Protein AF-0000000082211998 (afdb_homodimer)

Secondary structure (DSSP, 8-state):
--GGGTTHHHHHHHHHHHHHHSPEEEEE-TT-HHHHHHHHHHHHTT--EEEEE--TTTTGGGSHHHHHH-TT--S-EEEETTEEEESHHHHHHHHHHHS-GGGGHHHHHHT-/-TTTTTTHHHHHHHHHHHHHHSPEEEEE-TT-HHHHHHHHHHHHTT--EEEEE--TTTTGGGSHHHHHH-TT--S-EEEETTEEEESHHHHHHHHHHHS-GGGHHHHHHHT-

pLDDT: mean 81.64, std 22.43, range [31.36, 98.81]

InterPro domains:
  IPR004045 Glutathione S-transferase, N-terminal [PF13417] (26-99)
  IPR004045 Glutathione S-transferase, N-terminal [PS50404] (22-103)
  IPR036249 Thioredoxin-like superfamily [SSF52833] (22-101)

Structure (mmCIF, N/CA/C/O backbone):
data_AF-0000000082211998-model_v1
#
loop_
_entity.id
_entity.type
_entity.pdbx_description
1 polymer 'GST N-terminal domain-containing protein'
#
loop_
_atom_site.group_PDB
_atom_site.id
_atom_site.type_symbol
_atom_site.label_atom_id
_atom_site.label_alt_id
_atom_site.label_comp_id
_atom_site.label_asym_id
_atom_site.label_entity_id
_atom_site.label_seq_id
_atom_site.pdbx_PDB_ins_code
_atom_site.Cartn_x
_atom_site.Cartn_y
_atom_site.Cartn_z
_atom_site.occupancy
_atom_site.B_iso_or_equiv
_atom_site.auth_seq_id
_atom_site.auth_comp_id
_atom_site.auth_asym_id
_atom_site.auth_atom_id
_atom_site.pdbx_PDB_model_num
ATOM 1 N N . ARG A 1 1 ? -32.844 -39.156 -7.957 1 33.31 1 ARG A N 1
ATOM 2 C CA . ARG A 1 1 ? -32.719 -37.969 -8.797 1 33.31 1 ARG A CA 1
ATOM 3 C C . ARG A 1 1 ? -31.906 -36.875 -8.109 1 33.31 1 ARG A C 1
ATOM 5 O O . ARG A 1 1 ? -31.906 -35.719 -8.539 1 33.31 1 ARG A O 1
ATOM 12 N N . VAL A 1 2 ? -31.469 -37.031 -6.836 1 40.62 2 VAL A N 1
ATOM 13 C CA . VAL A 1 2 ? -30.656 -36.375 -5.82 1 40.62 2 VAL A CA 1
ATOM 14 C C . VAL A 1 2 ? -29.25 -36.125 -6.355 1 40.62 2 VAL A C 1
ATOM 16 O O . VAL A 1 2 ? -28.391 -35.594 -5.652 1 40.62 2 VAL A O 1
ATOM 19 N N . LEU A 1 3 ? -28.781 -36.906 -7.449 1 39.31 3 LEU A N 1
ATOM 20 C CA . LEU A 1 3 ? -27.375 -36.938 -7.789 1 39.31 3 LEU A CA 1
ATOM 21 C C . LEU A 1 3 ? -26.891 -35.594 -8.281 1 39.31 3 LEU A C 1
ATOM 23 O O . LEU A 1 3 ? -25.719 -35.438 -8.625 1 39.31 3 LEU A O 1
ATOM 27 N N . TYR A 1 4 ? -27.797 -34.875 -8.984 1 42.38 4 TYR A N 1
ATOM 28 C CA . TYR A 1 4 ? -27.297 -33.781 -9.836 1 42.38 4 TYR A CA 1
ATOM 29 C C . TYR A 1 4 ? -26.625 -32.688 -9 1 42.38 4 TYR A C 1
ATOM 31 O O . TYR A 1 4 ? -26.141 -31.703 -9.539 1 42.38 4 TYR A O 1
ATOM 39 N N . ARG A 1 5 ? -27.078 -32.5 -7.832 1 44.12 5 ARG A N 1
ATOM 40 C CA . ARG A 1 5 ? -26.594 -31.312 -7.117 1 44.12 5 ARG A CA 1
ATOM 41 C C . ARG A 1 5 ? -25.109 -31.469 -6.781 1 44.12 5 ARG A C 1
ATOM 43 O O . ARG A 1 5 ? -24.5 -30.562 -6.223 1 44.12 5 ARG A O 1
ATOM 50 N N . GLY A 1 6 ? -24.578 -32.594 -6.652 1 39.91 6 GLY A N 1
ATOM 51 C CA . GLY A 1 6 ? -23.188 -32.812 -6.297 1 39.91 6 GLY A CA 1
ATOM 52 C C . GLY A 1 6 ? -22.219 -32.219 -7.316 1 39.91 6 GLY A C 1
ATOM 53 O O . GLY A 1 6 ? -21.031 -32.031 -7.023 1 39.91 6 GLY A O 1
ATOM 54 N N . TRP A 1 7 ? -22.359 -32.344 -8.641 1 41.94 7 TRP A N 1
ATOM 55 C CA . TRP A 1 7 ? -21.391 -32.094 -9.703 1 41.94 7 TRP A CA 1
ATOM 56 C C . TRP A 1 7 ? -21.109 -30.594 -9.844 1 41.94 7 TRP A C 1
ATOM 58 O O . TRP A 1 7 ? -20.047 -30.203 -10.32 1 41.94 7 TRP A O 1
ATOM 68 N N . GLN A 1 8 ? -22.094 -29.75 -9.75 1 45.44 8 GLN A N 1
ATOM 69 C CA . GLN A 1 8 ? -21.891 -28.344 -10.055 1 45.44 8 GLN A CA 1
ATOM 70 C C . GLN A 1 8 ? -20.812 -27.734 -9.172 1 45.44 8 GLN A C 1
ATOM 72 O O . GLN A 1 8 ? -20.141 -26.781 -9.578 1 45.44 8 GLN A O 1
ATOM 77 N N . ARG A 1 9 ? -20.859 -27.953 -7.93 1 48.91 9 ARG A N 1
ATOM 78 C CA . ARG A 1 9 ? -19.797 -27.484 -7.047 1 48.91 9 ARG A CA 1
ATOM 79 C C . ARG A 1 9 ? -18.453 -28.094 -7.445 1 48.91 9 ARG A C 1
ATOM 81 O O . ARG A 1 9 ? -17.406 -27.625 -7.016 1 48.91 9 ARG A O 1
ATOM 88 N N . SER A 1 10 ? -18.391 -29.203 -8.211 1 51.78 10 SER A N 1
ATOM 89 C CA . SER A 1 10 ? -17.203 -29.938 -8.617 1 51.78 10 SER A CA 1
ATOM 90 C C . SER A 1 10 ? -16.344 -29.125 -9.578 1 51.78 10 SER A C 1
ATOM 92 O O . SER A 1 10 ? -15.117 -29.125 -9.469 1 51.78 10 SER A O 1
ATOM 94 N N . GLY A 1 11 ? -17.016 -28.625 -10.609 1 50.66 11 GLY A N 1
ATOM 95 C CA . GLY A 1 11 ? -16.234 -27.922 -11.617 1 50.66 11 GLY A CA 1
ATOM 96 C C . GLY A 1 11 ? -15.492 -26.719 -11.062 1 50.66 11 GLY A C 1
ATOM 97 O O . GLY A 1 11 ? -14.352 -26.453 -11.445 1 50.66 11 GLY A O 1
ATOM 98 N N . ALA A 1 12 ? -16.266 -25.844 -10.383 1 54.78 12 ALA A N 1
ATOM 99 C CA . ALA A 1 12 ? -15.625 -24.672 -9.797 1 54.78 12 ALA A CA 1
ATOM 100 C C . ALA A 1 12 ? -14.523 -25.078 -8.82 1 54.78 12 ALA A C 1
ATOM 102 O O . ALA A 1 12 ? -13.461 -24.453 -8.773 1 54.78 12 ALA A O 1
ATOM 103 N N . VAL A 1 13 ? -14.781 -26.109 -7.98 1 54.56 13 VAL A N 1
ATOM 104 C CA . VAL A 1 13 ? -13.781 -26.594 -7.035 1 54.56 13 VAL A CA 1
ATOM 105 C C . VAL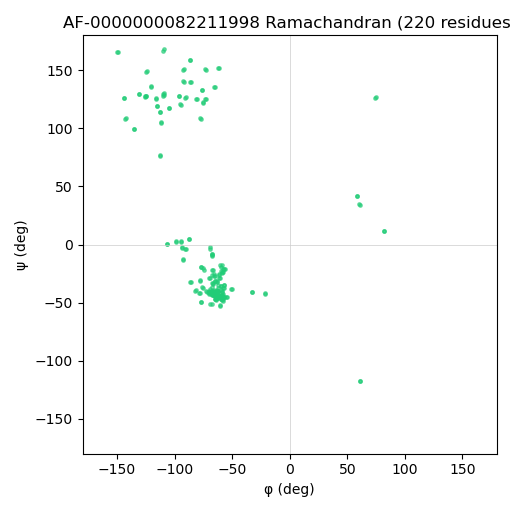 A 1 13 ? -12.602 -27.203 -7.797 1 54.56 13 VAL A C 1
ATOM 107 O O . VAL A 1 13 ? -11.445 -27 -7.418 1 54.56 13 VAL A O 1
ATOM 110 N N . LEU A 1 14 ? -12.93 -27.969 -8.883 1 55.03 14 LEU A N 1
ATOM 111 C CA . LEU A 1 14 ? -11.859 -28.562 -9.68 1 55.03 14 LEU A CA 1
ATOM 112 C C . LEU A 1 14 ? -11 -27.469 -10.32 1 55.03 14 LEU A C 1
ATOM 1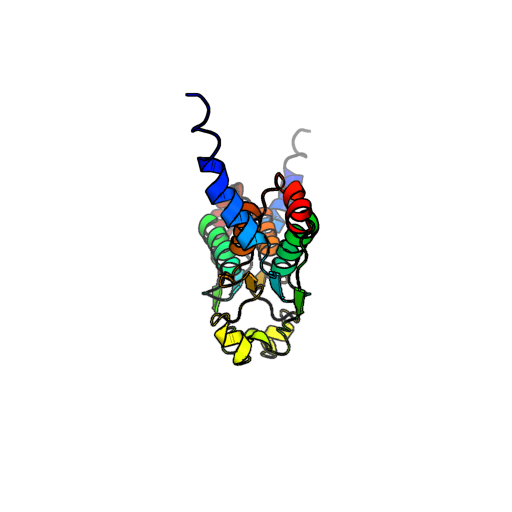14 O O . LEU A 1 14 ? -9.773 -27.609 -10.391 1 55.03 14 LEU A O 1
ATOM 118 N N . LEU A 1 15 ? -11.664 -26.484 -10.891 1 54.91 15 LEU A N 1
ATOM 119 C CA . LEU A 1 15 ? -10.891 -25.391 -11.477 1 54.91 15 LEU A CA 1
ATOM 120 C C . LEU A 1 15 ? -10.086 -24.656 -10.414 1 54.91 15 LEU A C 1
ATOM 122 O O . LEU A 1 15 ? -8.93 -24.297 -10.641 1 54.91 15 LEU A O 1
ATOM 126 N N . ALA A 1 16 ? -10.828 -24.391 -9.273 1 57.69 16 ALA A N 1
ATOM 127 C CA . ALA A 1 16 ? -10.086 -23.781 -8.172 1 57.69 16 ALA A CA 1
ATOM 128 C C . ALA A 1 16 ? -8.906 -24.656 -7.762 1 57.69 16 ALA A C 1
ATOM 130 O O . ALA A 1 16 ? -7.832 -24.141 -7.441 1 57.69 16 ALA A O 1
ATOM 131 N N . GLU A 1 17 ? -9.094 -25.984 -7.852 1 57.78 17 GLU A N 1
ATOM 132 C CA . GLU A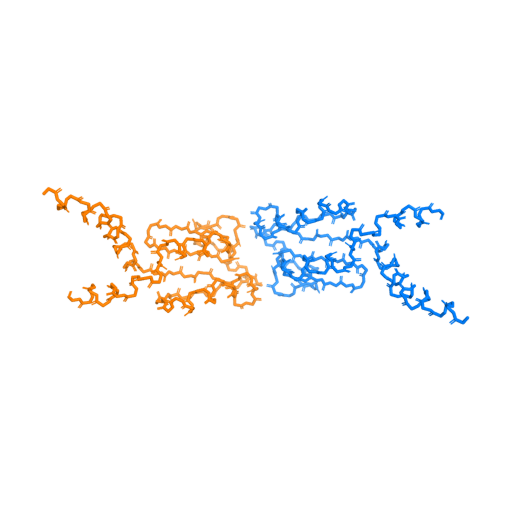 1 17 ? -8.023 -26.906 -7.504 1 57.78 17 GLU A CA 1
ATOM 133 C C . GLU A 1 17 ? -6.879 -26.828 -8.508 1 57.78 17 GLU A C 1
ATOM 135 O O . GLU A 1 17 ? -5.707 -26.906 -8.133 1 57.78 17 GLU A O 1
ATOM 140 N N . CYS A 1 18 ? -7.305 -26.766 -9.641 1 58.75 18 CYS A N 1
ATOM 141 C CA . CYS A 1 18 ? -6.281 -26.656 -10.672 1 58.75 18 CYS A CA 1
ATOM 142 C C . CYS A 1 18 ? -5.523 -25.328 -10.539 1 58.75 18 CYS A C 1
ATOM 144 O O . CYS A 1 18 ? -4.301 -25.297 -10.688 1 58.75 18 CYS A O 1
ATOM 146 N N . LYS A 1 19 ? -6.215 -24.297 -10.336 1 57.53 19 LYS A N 1
ATOM 147 C CA . LYS A 1 19 ? -5.551 -23 -10.203 1 57.53 19 LYS A CA 1
ATOM 148 C C . LYS A 1 19 ? -4.707 -22.938 -8.938 1 57.53 19 LYS A C 1
ATOM 150 O O . LYS A 1 19 ? -3.643 -22.312 -8.922 1 57.53 19 LYS A O 1
ATOM 155 N N . ALA A 1 20 ? -5.25 -23.672 -7.914 1 61.06 20 ALA A N 1
ATOM 156 C CA . ALA A 1 20 ? -4.52 -23.656 -6.648 1 61.06 20 ALA A CA 1
ATOM 157 C C . ALA A 1 20 ? -3.182 -24.375 -6.785 1 61.06 20 ALA A C 1
ATOM 159 O O . ALA A 1 20 ? -2.277 -24.188 -5.969 1 61.06 20 ALA A O 1
ATOM 160 N N . GLN A 1 21 ? -3.051 -25.062 -7.973 1 72.88 21 GLN A N 1
ATOM 161 C CA . GLN A 1 21 ? -1.829 -25.844 -8.102 1 72.88 21 GLN A CA 1
ATOM 162 C C . GLN A 1 21 ? -0.726 -25.047 -8.781 1 72.88 21 GLN A C 1
ATOM 164 O O . GLN A 1 21 ? 0.454 -25.391 -8.68 1 72.88 21 GLN A O 1
ATOM 169 N N . ALA A 1 22 ? -1.23 -24 -9.297 1 84.31 22 ALA A N 1
ATOM 170 C CA . ALA A 1 22 ? -0.202 -23.203 -9.953 1 84.31 22 ALA A CA 1
ATOM 171 C C . ALA A 1 22 ? 0.689 -22.5 -8.93 1 84.31 22 ALA A C 1
ATOM 173 O O . ALA A 1 22 ? 0.265 -22.234 -7.805 1 84.31 22 ALA A O 1
ATOM 174 N N . LYS A 1 23 ? 1.849 -22.312 -9.375 1 92.81 23 LYS A N 1
ATOM 175 C CA . LYS A 1 23 ? 2.854 -21.703 -8.508 1 92.81 23 LYS A CA 1
ATOM 176 C C . LYS A 1 23 ? 2.484 -20.266 -8.172 1 92.81 23 LYS A C 1
ATOM 178 O O . LYS A 1 23 ? 2.018 -19.516 -9.031 1 92.81 23 LYS A O 1
ATOM 183 N N . LEU A 1 24 ? 2.635 -19.938 -6.895 1 97.06 24 LEU A N 1
ATOM 184 C CA . LEU A 1 24 ? 2.473 -18.562 -6.43 1 97.06 24 LEU A CA 1
ATOM 185 C C . LEU A 1 24 ? 3.822 -17.859 -6.332 1 97.06 24 LEU A C 1
ATOM 187 O O . LEU A 1 24 ? 4.762 -18.391 -5.742 1 97.06 24 LEU A O 1
ATOM 191 N N . ILE A 1 25 ? 3.9 -16.656 -6.977 1 98.5 25 ILE A N 1
ATOM 192 C CA . ILE A 1 25 ? 5.09 -15.828 -6.867 1 98.5 25 ILE A CA 1
ATOM 193 C C . ILE A 1 25 ? 4.695 -14.43 -6.395 1 98.5 25 ILE A C 1
ATOM 195 O O . ILE A 1 25 ? 3.791 -13.805 -6.961 1 98.5 25 ILE A O 1
ATOM 199 N N . LEU A 1 26 ? 5.344 -14.008 -5.359 1 98.75 26 LEU A N 1
ATOM 200 C CA . LEU A 1 26 ? 5.07 -12.68 -4.824 1 98.75 26 LEU A CA 1
ATOM 201 C C . LEU A 1 26 ? 6.289 -11.773 -4.961 1 98.75 26 LEU A C 1
ATOM 203 O O . LEU A 1 26 ? 7.367 -12.094 -4.453 1 98.75 26 LEU A O 1
ATOM 207 N N . TYR A 1 27 ? 6.16 -10.68 -5.695 1 98.81 27 TYR A N 1
ATOM 208 C CA . TYR A 1 27 ? 7.113 -9.57 -5.695 1 98.81 27 TYR A CA 1
ATOM 209 C C . TYR A 1 27 ? 6.68 -8.477 -4.727 1 98.81 27 TYR A C 1
ATOM 211 O O . TYR A 1 27 ? 5.57 -7.949 -4.832 1 98.81 27 TYR A O 1
ATOM 219 N N . HIS A 1 28 ? 7.477 -8.188 -3.781 1 98.38 28 HIS A N 1
ATOM 220 C CA . HIS A 1 28 ? 7.098 -7.262 -2.721 1 98.38 28 HIS A CA 1
ATOM 221 C C . HIS A 1 28 ? 8.305 -6.5 -2.191 1 98.38 28 HIS A C 1
ATOM 223 O O . HIS A 1 28 ? 9.445 -6.789 -2.574 1 98.38 28 HIS A O 1
ATOM 229 N N . TRP A 1 29 ? 7.98 -5.461 -1.454 1 97.88 29 TRP A N 1
ATOM 230 C CA . TRP A 1 29 ? 9.016 -4.734 -0.729 1 97.88 29 TRP A CA 1
ATOM 231 C C . TRP A 1 29 ? 8.969 -5.059 0.76 1 97.88 29 TRP A C 1
ATOM 233 O O . TRP A 1 29 ? 7.969 -4.781 1.43 1 97.88 29 TRP A O 1
ATOM 243 N N . THR A 1 30 ? 10.055 -5.66 1.3 1 95.62 30 THR A N 1
ATOM 244 C CA . THR A 1 30 ? 10.094 -6.258 2.631 1 95.62 30 THR A CA 1
ATOM 245 C C . THR A 1 30 ? 9.773 -5.215 3.699 1 95.62 30 THR A C 1
ATOM 247 O O . THR A 1 30 ? 9.211 -5.543 4.746 1 95.62 30 THR A O 1
ATOM 250 N N . HIS A 1 31 ? 9.992 -3.939 3.344 1 92.94 31 HIS A N 1
ATOM 251 C CA . HIS A 1 31 ? 9.836 -2.9 4.355 1 92.94 31 HIS A CA 1
ATOM 252 C C . HIS A 1 31 ? 8.477 -2.219 4.242 1 92.94 31 HIS A C 1
ATOM 254 O O . HIS A 1 31 ? 8.164 -1.311 5.02 1 92.94 31 HIS A O 1
ATOM 260 N N . SER A 1 32 ? 7.656 -2.615 3.393 1 92.56 32 SER A N 1
ATOM 261 C CA . SER A 1 32 ? 6.348 -2 3.188 1 92.56 32 SER A CA 1
ATOM 262 C C . SER A 1 32 ? 5.277 -2.691 4.02 1 92.56 32 SER A C 1
ATOM 264 O O . SER A 1 32 ? 5.191 -3.922 4.039 1 92.56 32 SER A O 1
ATOM 266 N N . PHE A 1 33 ? 4.348 -1.983 4.605 1 89.12 33 PHE A N 1
ATOM 267 C CA . PHE A 1 33 ? 3.24 -2.541 5.371 1 89.12 33 PHE A CA 1
ATOM 268 C C . PHE A 1 33 ? 2.248 -3.246 4.453 1 89.12 33 PHE A C 1
ATOM 270 O O . PHE A 1 33 ? 1.714 -4.301 4.801 1 89.12 33 PHE A O 1
ATOM 277 N N . CYS A 1 34 ? 2.006 -2.545 3.281 1 92.62 34 CYS A N 1
ATOM 278 C CA . CYS A 1 34 ? 1.106 -3.172 2.32 1 92.62 34 CYS A CA 1
ATOM 279 C C . CYS A 1 34 ? 1.621 -4.547 1.905 1 92.62 34 CYS A C 1
ATOM 281 O O . CYS A 1 34 ? 0.839 -5.484 1.747 1 92.62 34 CYS A O 1
ATOM 283 N N . SER A 1 35 ? 2.896 -4.695 1.767 1 96.69 35 SER A N 1
ATOM 284 C CA . SER A 1 35 ? 3.516 -5.984 1.47 1 96.69 35 SER A CA 1
ATOM 285 C C . SER A 1 35 ? 3.381 -6.945 2.645 1 96.69 35 SER A C 1
ATOM 287 O O . SER A 1 35 ? 3.082 -8.125 2.457 1 96.69 35 SER A O 1
ATOM 289 N N . GLN A 1 36 ? 3.537 -6.48 3.816 1 95.94 36 GLN A N 1
ATOM 290 C CA . GLN A 1 36 ? 3.43 -7.309 5.012 1 95.94 36 GLN A CA 1
ATOM 291 C C . GLN A 1 36 ? 2.023 -7.887 5.156 1 95.94 36 GLN A C 1
ATOM 293 O O . GLN A 1 36 ? 1.86 -9.047 5.531 1 95.94 36 GLN A O 1
ATOM 298 N N . LYS A 1 37 ? 1.032 -7.098 4.863 1 95.12 37 LYS A N 1
ATOM 299 C CA . LYS A 1 37 ? -0.351 -7.559 4.941 1 95.12 37 LYS A CA 1
ATOM 300 C C . LYS A 1 37 ? -0.583 -8.758 4.023 1 95.12 37 LYS A C 1
ATOM 302 O O . LYS A 1 37 ? -1.216 -9.734 4.422 1 95.12 37 LYS A O 1
ATOM 307 N N . VAL A 1 38 ? -0.079 -8.688 2.865 1 97.81 38 VAL A N 1
ATOM 308 C CA . VAL A 1 38 ? -0.223 -9.766 1.896 1 97.81 38 VAL A CA 1
ATOM 309 C C . VAL A 1 38 ? 0.508 -11.008 2.398 1 97.81 38 VAL A C 1
ATOM 311 O O . VAL A 1 38 ? -0.033 -12.117 2.35 1 97.81 38 VAL A O 1
ATOM 314 N N . ARG A 1 39 ? 1.713 -10.781 2.918 1 98.31 39 ARG A N 1
ATOM 315 C CA . ARG A 1 39 ? 2.506 -11.898 3.408 1 98.31 39 ARG A CA 1
ATOM 316 C C . ARG A 1 39 ? 1.838 -12.562 4.609 1 98.31 39 ARG A C 1
ATOM 318 O O . ARG A 1 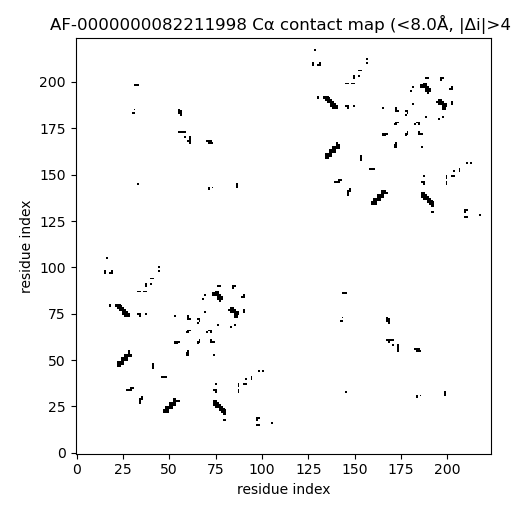39 ? 1.927 -13.781 4.785 1 98.31 39 ARG A O 1
ATOM 325 N N . LEU A 1 40 ? 1.168 -11.867 5.363 1 97.88 40 LEU A N 1
ATOM 326 C CA . LEU A 1 40 ? 0.428 -12.414 6.496 1 97.88 40 LEU A CA 1
ATOM 327 C C . LEU A 1 40 ? -0.672 -13.359 6.023 1 97.88 40 LEU A C 1
ATOM 329 O O . LEU A 1 40 ? -0.848 -14.445 6.582 1 97.88 40 LEU A O 1
ATOM 333 N N . VAL A 1 41 ? -1.446 -12.93 5.035 1 97.44 41 VAL A N 1
ATOM 334 C CA . VAL A 1 41 ? -2.531 -13.742 4.5 1 97.44 41 VAL A CA 1
ATOM 335 C C . VAL A 1 41 ? -1.963 -15.031 3.902 1 97.44 41 VAL A C 1
ATOM 337 O O . VAL A 1 41 ? -2.525 -16.109 4.094 1 97.44 41 VAL A O 1
ATOM 340 N N . ILE A 1 42 ? -0.835 -14.914 3.197 1 97 42 ILE A N 1
ATOM 341 C CA . ILE A 1 42 ? -0.183 -16.078 2.617 1 97 42 ILE A CA 1
ATOM 342 C C . ILE A 1 42 ? 0.211 -17.062 3.725 1 97 42 ILE A C 1
ATOM 344 O O . ILE A 1 42 ? -0.01 -18.266 3.607 1 97 42 ILE A O 1
ATOM 348 N N . ALA A 1 43 ? 0.761 -16.578 4.773 1 97 43 ALA A N 1
ATOM 349 C CA . ALA A 1 43 ? 1.171 -17.391 5.914 1 97 43 ALA A CA 1
ATOM 350 C C . ALA A 1 43 ? -0.039 -18 6.621 1 97 43 ALA A C 1
ATOM 352 O O . ALA A 1 43 ? -0.035 -19.172 6.973 1 97 43 ALA A O 1
ATOM 353 N N . GLU A 1 44 ? -1.06 -17.234 6.809 1 96.38 44 GLU A N 1
ATOM 354 C CA . GLU A 1 44 ? -2.273 -17.688 7.477 1 96.38 44 GLU A CA 1
ATOM 355 C C . GLU A 1 44 ? -2.904 -18.859 6.73 1 96.38 44 GLU A C 1
ATOM 357 O O . GLU A 1 44 ? -3.451 -19.781 7.348 1 96.38 44 GLU A O 1
ATOM 362 N N . LYS A 1 45 ? -2.822 -18.828 5.473 1 93.75 45 LYS A N 1
ATOM 363 C CA . LYS A 1 45 ? -3.42 -19.859 4.633 1 93.75 45 LYS A CA 1
ATOM 364 C C . LYS A 1 45 ? -2.432 -21 4.363 1 93.75 45 LYS A C 1
ATOM 366 O O . LYS A 1 45 ? -2.75 -21.953 3.652 1 93.75 45 LYS A O 1
ATOM 371 N N . ALA A 1 46 ? -1.228 -20.812 4.852 1 94.94 46 ALA A N 1
ATOM 372 C CA . ALA A 1 46 ? -0.167 -21.812 4.738 1 94.94 46 ALA A CA 1
ATOM 373 C C . ALA A 1 46 ? 0.108 -22.156 3.275 1 94.94 46 ALA A C 1
ATOM 375 O O . ALA A 1 46 ? 0.245 -23.328 2.92 1 94.94 46 ALA A O 1
ATOM 376 N N . LEU A 1 47 ? 0.13 -21.188 2.473 1 93.38 47 LEU A N 1
ATOM 377 C CA . LEU A 1 47 ? 0.377 -21.391 1.049 1 93.38 47 LEU A CA 1
ATOM 378 C C . LEU A 1 47 ? 1.873 -21.406 0.753 1 93.38 47 LEU A C 1
ATOM 380 O O . LEU A 1 47 ? 2.633 -20.625 1.337 1 93.38 47 LEU A O 1
ATOM 384 N N . LYS A 1 48 ? 2.229 -22.281 -0.107 1 94.38 48 LYS A N 1
ATOM 385 C CA . LYS A 1 48 ? 3.578 -22.203 -0.658 1 94.38 48 LYS A CA 1
ATOM 386 C C . LYS A 1 48 ? 3.689 -21.078 -1.683 1 94.38 48 LYS A C 1
ATOM 388 O O . LYS A 1 48 ? 2.971 -21.078 -2.684 1 94.38 48 LYS A O 1
ATOM 393 N N . CYS A 1 49 ? 4.59 -20.203 -1.397 1 97.12 49 CYS A N 1
ATOM 394 C CA . CYS A 1 49 ? 4.734 -19.031 -2.25 1 97.12 49 CYS A CA 1
ATOM 395 C C . CYS A 1 49 ? 6.195 -18.625 -2.385 1 97.12 49 CYS A C 1
ATOM 397 O O . CYS A 1 49 ? 6.898 -18.469 -1.382 1 97.12 49 CYS A O 1
ATOM 399 N N . GLU A 1 50 ? 6.629 -18.516 -3.613 1 98.06 50 GLU A N 1
ATOM 400 C CA . GLU A 1 50 ? 7.949 -17.938 -3.852 1 98.06 50 GLU A CA 1
ATOM 401 C C . GLU A 1 50 ? 7.934 -16.422 -3.701 1 98.06 50 GLU A C 1
ATOM 403 O O . GLU A 1 50 ? 7.059 -15.75 -4.254 1 98.06 50 GLU A O 1
ATOM 408 N N . GLU A 1 51 ? 8.906 -15.914 -2.979 1 98.19 51 GLU A N 1
ATOM 409 C CA . GLU A 1 51 ? 8.906 -14.477 -2.717 1 98.19 51 GLU A CA 1
ATOM 410 C C . GLU A 1 51 ? 10.172 -13.82 -3.258 1 98.19 51 GLU A C 1
ATOM 412 O O . GLU A 1 51 ? 11.266 -14.375 -3.143 1 98.19 51 GLU A O 1
ATOM 417 N N . HIS A 1 52 ? 9.977 -12.68 -3.893 1 98.62 52 HIS A N 1
ATOM 418 C CA . HIS A 1 52 ? 11.078 -11.867 -4.395 1 98.62 52 HIS A CA 1
ATOM 419 C C . HIS A 1 52 ? 11 -10.445 -3.863 1 98.62 52 HIS A C 1
ATOM 421 O O . HIS A 1 52 ? 9.977 -9.773 -4.012 1 98.62 52 HIS A O 1
ATOM 427 N N . ASP A 1 53 ? 12.109 -10.047 -3.301 1 98.31 53 ASP A N 1
ATOM 428 C CA . ASP A 1 53 ? 12.211 -8.688 -2.789 1 98.31 53 ASP A CA 1
ATOM 429 C C . ASP A 1 53 ? 12.516 -7.699 -3.914 1 98.31 53 ASP A C 1
ATOM 431 O O . ASP A 1 53 ? 13.477 -7.883 -4.664 1 98.31 53 ASP A O 1
ATOM 435 N N . ILE A 1 54 ? 11.695 -6.699 -4.027 1 98.25 54 ILE A N 1
ATOM 436 C CA . ILE A 1 54 ? 11.898 -5.609 -4.977 1 98.25 54 ILE A CA 1
ATOM 437 C C . ILE A 1 54 ? 12.203 -4.32 -4.219 1 98.25 54 ILE A C 1
ATOM 439 O O . ILE A 1 54 ? 11.297 -3.676 -3.686 1 98.25 54 ILE A O 1
ATOM 443 N N . SER A 1 55 ? 13.461 -3.947 -4.258 1 97.5 55 SER A N 1
ATOM 444 C CA . SER A 1 55 ? 13.891 -2.775 -3.502 1 97.5 55 SER A CA 1
ATOM 445 C C . SER A 1 55 ? 13.406 -1.487 -4.152 1 97.5 55 SER A C 1
ATOM 447 O O . SER A 1 55 ? 13.758 -1.191 -5.297 1 97.5 55 SER A O 1
ATOM 449 N N . LEU A 1 56 ? 12.727 -0.688 -3.4 1 97.31 56 LEU A N 1
ATOM 450 C CA . LEU A 1 56 ? 12.305 0.62 -3.891 1 97.31 56 LEU A CA 1
ATOM 451 C C . LEU A 1 56 ? 13.461 1.611 -3.854 1 97.31 56 LEU A C 1
ATOM 453 O O . LEU A 1 56 ? 13.703 2.328 -4.828 1 97.31 56 LEU A O 1
ATOM 457 N N . PRO A 1 57 ? 14.227 1.609 -2.842 1 96.06 57 PRO A N 1
ATOM 458 C CA . PRO A 1 57 ? 15.367 2.531 -2.816 1 96.06 57 PRO A CA 1
ATOM 459 C C . PRO A 1 57 ? 16.344 2.289 -3.957 1 96.06 57 PRO A C 1
ATOM 461 O O . PRO A 1 57 ? 16.984 3.229 -4.438 1 96.06 57 PRO A O 1
ATOM 464 N N . LEU A 1 58 ? 16.406 1.093 -4.383 1 96.31 58 LEU A N 1
ATOM 465 C CA . LEU A 1 58 ? 17.312 0.77 -5.484 1 96.31 58 LEU A CA 1
ATOM 466 C C . LEU A 1 58 ? 16.594 0.821 -6.82 1 96.31 58 LEU A C 1
ATOM 468 O O . LEU A 1 58 ? 17.172 0.498 -7.863 1 96.31 58 LEU A O 1
ATOM 472 N N . SER A 1 59 ? 15.352 1.173 -6.812 1 97.44 59 SER A N 1
ATOM 473 C CA . SER A 1 59 ? 14.492 1.358 -7.977 1 97.44 59 SER A CA 1
ATOM 474 C C . SER A 1 59 ? 14.367 0.069 -8.781 1 97.44 59 SER A C 1
ATOM 476 O O . SER A 1 59 ? 14.266 0.105 -10.008 1 97.44 59 SER A O 1
ATOM 478 N N . GLU A 1 60 ? 14.359 -1.039 -8.117 1 97.94 60 GLU A N 1
ATOM 479 C CA . GLU A 1 60 ? 14.219 -2.314 -8.812 1 97.94 60 GLU A CA 1
ATOM 480 C C . GLU A 1 60 ? 12.852 -2.434 -9.477 1 97.94 60 GLU A C 1
ATOM 482 O O . GLU A 1 60 ? 12.695 -3.137 -10.477 1 97.94 60 GLU A O 1
ATOM 487 N N . HIS A 1 61 ? 11.875 -1.779 -8.953 1 97.69 61 HIS A N 1
ATOM 488 C CA . HIS A 1 61 ? 10.516 -1.784 -9.484 1 97.69 61 HIS A CA 1
ATOM 489 C C . HIS A 1 61 ? 10.445 -1.08 -10.836 1 97.69 61 HIS A C 1
ATOM 491 O O . HIS A 1 61 ? 9.43 -1.151 -11.523 1 97.69 61 HIS A O 1
ATOM 497 N N . ASN A 1 62 ? 11.562 -0.407 -11.297 1 97.56 62 ASN A N 1
ATOM 498 C CA . ASN A 1 62 ? 11.586 0.308 -12.562 1 97.56 62 ASN A CA 1
ATOM 499 C C . ASN A 1 62 ? 12.406 -0.441 -13.609 1 97.56 62 ASN A C 1
ATOM 501 O O . ASN A 1 62 ? 12.609 0.054 -14.719 1 97.56 62 ASN A O 1
ATOM 505 N N . GLU A 1 63 ? 12.922 -1.549 -13.219 1 97.56 63 GLU A N 1
ATOM 506 C CA . GLU A 1 63 ? 13.586 -2.385 -14.211 1 97.56 63 GLU A CA 1
ATOM 507 C C . GLU A 1 63 ? 12.617 -2.838 -15.297 1 97.56 63 GLU A C 1
ATOM 509 O O . GLU A 1 63 ? 11.438 -3.066 -15.023 1 97.56 63 GLU A O 1
ATOM 514 N N . PRO A 1 64 ? 13.18 -3.064 -16.484 1 97.62 64 PRO A N 1
ATOM 515 C CA . PRO A 1 64 ? 12.289 -3.395 -17.594 1 97.62 64 PRO A CA 1
ATOM 516 C C . PRO A 1 64 ? 11.461 -4.648 -17.344 1 97.62 64 PRO A C 1
ATOM 518 O O . PRO A 1 64 ? 10.273 -4.688 -17.688 1 97.62 64 PRO A O 1
ATOM 521 N N . TRP A 1 65 ? 12.055 -5.668 -16.734 1 97.31 65 TRP A N 1
ATOM 522 C CA . TRP A 1 65 ? 11.32 -6.91 -16.516 1 97.31 65 TRP A CA 1
ATOM 523 C C . TRP A 1 65 ? 10.172 -6.699 -15.539 1 97.31 65 TRP A C 1
ATOM 525 O O . TRP A 1 65 ? 9.086 -7.262 -15.719 1 97.31 65 TRP A O 1
ATOM 535 N N . PHE A 1 66 ? 10.383 -5.938 -14.555 1 98.25 66 PHE A N 1
ATOM 536 C CA . PHE A 1 66 ? 9.32 -5.699 -13.578 1 98.25 66 PHE A CA 1
ATOM 537 C C . PHE A 1 66 ? 8.242 -4.793 -14.164 1 98.25 66 PHE A C 1
ATOM 539 O O . PHE A 1 66 ? 7.055 -5 -13.922 1 98.25 66 PHE A O 1
ATOM 546 N N . MET A 1 67 ? 8.703 -3.754 -14.93 1 97.12 67 MET A N 1
ATOM 547 C CA . MET A 1 67 ? 7.75 -2.824 -15.531 1 97.12 67 MET A CA 1
ATOM 548 C C . MET A 1 67 ? 6.828 -3.547 -16.5 1 97.12 67 MET A C 1
ATOM 550 O O . MET A 1 67 ? 5.699 -3.107 -16.75 1 97.12 67 MET A O 1
ATOM 554 N N . ARG A 1 68 ? 7.285 -4.66 -17.078 1 95.88 68 ARG A N 1
ATOM 555 C CA . ARG A 1 68 ? 6.434 -5.488 -17.922 1 95.88 68 ARG A CA 1
ATOM 556 C C . ARG A 1 68 ? 5.363 -6.199 -17.109 1 95.88 68 ARG A C 1
ATOM 558 O O . ARG A 1 68 ? 4.277 -6.488 -17.609 1 95.88 68 ARG A O 1
ATOM 565 N N . LEU A 1 69 ? 5.695 -6.461 -15.867 1 95.81 69 LEU A N 1
ATOM 566 C CA . LEU A 1 69 ? 4.742 -7.094 -14.961 1 95.81 69 LEU A CA 1
ATOM 567 C C . LEU A 1 69 ? 3.707 -6.09 -14.469 1 95.81 69 LEU A C 1
ATOM 569 O O . LEU A 1 69 ? 2.506 -6.363 -14.508 1 95.81 69 LEU A O 1
ATOM 573 N N . ASN A 1 70 ? 4.156 -4.941 -13.992 1 96.88 70 ASN A N 1
ATOM 574 C CA . ASN A 1 70 ? 3.32 -3.861 -13.484 1 96.88 70 ASN A CA 1
ATOM 575 C C . ASN A 1 70 ? 3.881 -2.492 -13.859 1 96.88 70 ASN A C 1
ATOM 577 O O . ASN A 1 70 ? 4.777 -1.978 -13.188 1 96.88 70 ASN A O 1
ATOM 581 N N . SER A 1 71 ? 3.266 -1.832 -14.719 1 96.5 71 SER A N 1
ATOM 582 C CA . SER A 1 71 ? 3.775 -0.584 -15.273 1 96.5 71 SER A CA 1
ATOM 583 C C . SER A 1 71 ? 3.588 0.574 -14.305 1 96.5 71 SER A C 1
ATOM 585 O O . SER A 1 71 ? 4.195 1.635 -14.469 1 96.5 71 SER A O 1
ATOM 587 N N . SER A 1 72 ? 2.682 0.436 -13.305 1 95.31 72 SER A N 1
ATOM 588 C CA . SER A 1 72 ? 2.533 1.479 -12.297 1 95.31 72 SER A CA 1
ATOM 589 C C . SER A 1 72 ? 3.777 1.58 -11.422 1 95.31 72 SER A C 1
ATOM 591 O O . SER A 1 72 ? 3.98 2.584 -10.734 1 95.31 72 SER A O 1
ATOM 593 N N . GLY A 1 73 ? 4.605 0.473 -11.359 1 95.62 73 GLY A N 1
ATOM 594 C CA . GLY A 1 73 ? 5.82 0.446 -10.562 1 95.62 73 GLY A CA 1
ATOM 595 C C . GLY A 1 73 ? 5.566 0.149 -9.102 1 95.62 73 GLY A C 1
ATOM 596 O O . GLY A 1 73 ? 6.465 0.286 -8.266 1 95.62 73 GLY A O 1
ATOM 597 N N . GLU A 1 74 ? 4.34 -0.284 -8.797 1 94.38 74 GLU A N 1
ATOM 598 C CA . GLU A 1 74 ? 3.975 -0.52 -7.402 1 94.38 74 GLU A CA 1
ATOM 599 C C . GLU A 1 74 ? 4.23 -1.971 -7.004 1 94.38 74 GLU A C 1
ATOM 601 O O . GLU A 1 74 ? 4.238 -2.861 -7.855 1 94.38 74 GLU A O 1
ATOM 606 N N . VAL A 1 75 ? 4.512 -2.109 -5.773 1 96.44 75 VAL A N 1
ATOM 607 C CA . VAL A 1 75 ? 4.551 -3.416 -5.125 1 96.44 75 VAL A CA 1
ATOM 608 C C . VAL A 1 75 ? 3.613 -3.42 -3.918 1 96.44 75 VAL A C 1
ATOM 610 O O . VAL A 1 75 ? 3.33 -2.369 -3.34 1 96.44 75 VAL A O 1
ATOM 613 N N . PRO A 1 76 ? 3.053 -4.57 -3.625 1 97.62 76 PRO A N 1
ATOM 614 C CA . PRO A 1 76 ? 3.322 -5.941 -4.066 1 97.62 76 PRO A CA 1
ATOM 615 C C . PRO A 1 76 ? 2.598 -6.297 -5.363 1 97.62 76 PRO A C 1
ATOM 617 O O . PRO A 1 76 ? 1.607 -5.652 -5.719 1 97.62 76 PRO A O 1
ATOM 620 N N . VAL A 1 77 ? 3.102 -7.316 -6.059 1 98.31 77 VAL A N 1
ATOM 621 C CA . VAL A 1 77 ? 2.496 -7.957 -7.219 1 98.31 77 VAL A CA 1
ATOM 622 C C . VAL A 1 77 ? 2.512 -9.469 -7.039 1 98.31 77 VAL A C 1
ATOM 624 O O . VAL A 1 77 ? 3.545 -10.055 -6.703 1 98.31 77 VAL A O 1
ATOM 627 N N . LEU A 1 78 ? 1.338 -10.156 -7.234 1 98.44 78 LEU A N 1
ATOM 628 C CA . LEU A 1 78 ? 1.207 -11.609 -7.125 1 98.44 78 LEU A CA 1
ATOM 629 C C . LEU A 1 78 ? 0.988 -12.242 -8.492 1 98.44 78 LEU A C 1
ATOM 631 O O . LEU A 1 78 ? 0.168 -11.758 -9.281 1 98.44 78 LEU A O 1
ATOM 635 N N . ILE A 1 79 ? 1.771 -13.234 -8.742 1 98.06 79 ILE A N 1
ATOM 636 C CA . ILE A 1 79 ? 1.569 -14.039 -9.945 1 98.06 79 ILE A CA 1
ATOM 637 C C . ILE A 1 79 ? 1.064 -15.43 -9.57 1 98.06 79 ILE A C 1
ATOM 639 O O . ILE A 1 79 ? 1.614 -16.062 -8.672 1 98.06 79 ILE A O 1
ATOM 643 N N . HIS A 1 80 ? 0.008 -15.828 -10.164 1 96.75 80 HIS A N 1
ATOM 644 C CA . HIS A 1 80 ? -0.543 -17.172 -10.023 1 96.75 80 HIS A CA 1
ATOM 645 C C . HIS A 1 80 ? -0.942 -17.75 -11.383 1 96.75 80 HIS A C 1
ATOM 647 O O . HIS A 1 80 ? -2.021 -17.453 -11.891 1 96.75 80 HIS A O 1
ATOM 653 N N . GLY A 1 81 ? -0.038 -18.578 -11.875 1 92.44 81 GLY A N 1
ATOM 654 C CA . GLY A 1 81 ? -0.263 -19.016 -13.242 1 92.44 81 GLY A CA 1
ATOM 655 C C . GLY A 1 81 ? -0.278 -17.875 -14.234 1 92.44 81 GLY A C 1
ATOM 656 O O . GLY A 1 81 ? 0.693 -17.109 -14.344 1 92.44 81 GLY A O 1
ATOM 657 N N . GLU A 1 82 ? -1.35 -17.625 -14.906 1 93.06 82 GLU A N 1
ATOM 658 C CA . GLU A 1 82 ? -1.447 -16.562 -15.898 1 93.06 82 GLU A CA 1
ATOM 659 C C . GLU A 1 82 ? -1.981 -15.273 -15.281 1 93.06 82 GLU A C 1
ATOM 661 O O . GLU A 1 82 ? -2.023 -14.234 -15.945 1 93.06 82 GLU A O 1
ATOM 666 N N . ASN A 1 83 ? -2.295 -15.391 -13.992 1 95.06 83 ASN A N 1
ATOM 667 C CA . ASN A 1 83 ? -2.877 -14.227 -13.328 1 95.06 83 ASN A CA 1
ATOM 668 C C . ASN A 1 83 ? -1.804 -13.352 -12.695 1 95.06 83 ASN A C 1
ATOM 670 O O . ASN A 1 83 ? -0.954 -13.836 -11.945 1 95.06 83 ASN A O 1
ATOM 674 N N . ILE A 1 84 ? -1.848 -12.117 -13.055 1 97.25 84 ILE A N 1
ATOM 675 C CA . ILE A 1 84 ? -1.021 -11.094 -12.422 1 97.25 84 ILE A CA 1
ATOM 676 C C . ILE A 1 84 ? -1.907 -10.125 -11.648 1 97.25 84 ILE A C 1
ATOM 678 O O . ILE A 1 84 ? -2.738 -9.43 -12.234 1 97.25 84 ILE A O 1
ATOM 682 N N . ILE A 1 85 ? -1.777 -10.125 -10.352 1 97 85 ILE A N 1
ATOM 683 C CA . ILE A 1 85 ? -2.633 -9.312 -9.492 1 97 85 ILE A CA 1
ATOM 684 C C . ILE A 1 85 ? -1.79 -8.273 -8.758 1 97 85 ILE A C 1
ATOM 686 O O . ILE A 1 85 ? -0.802 -8.609 -8.109 1 97 85 ILE A O 1
ATOM 690 N N . CYS A 1 86 ? -2.201 -7 -8.914 1 95.81 86 CYS A N 1
ATOM 691 C CA . CYS A 1 86 ? -1.52 -5.902 -8.234 1 95.81 86 CYS A CA 1
ATOM 692 C C . CYS A 1 86 ? -2.387 -5.32 -7.125 1 95.81 86 CYS A C 1
ATOM 694 O O . CYS A 1 86 ? -3.568 -5.652 -7.02 1 95.81 86 CYS A O 1
ATOM 696 N N . GLU A 1 87 ? -1.887 -4.52 -6.281 1 92.31 87 GLU A N 1
ATOM 697 C CA . GLU A 1 87 ? -2.57 -3.869 -5.168 1 92.31 87 GLU A CA 1
ATOM 698 C C . GLU A 1 87 ? -2.852 -4.855 -4.039 1 92.31 87 GLU A C 1
ATOM 700 O O . GLU A 1 87 ? -3.475 -5.898 -4.262 1 92.31 87 GLU A O 1
ATOM 705 N N . ALA A 1 88 ? -2.42 -4.492 -2.918 1 94.56 88 ALA A N 1
ATOM 706 C CA . ALA A 1 88 ? -2.479 -5.375 -1.756 1 94.56 88 ALA A CA 1
ATOM 707 C C . ALA A 1 88 ? -3.904 -5.863 -1.511 1 94.56 88 ALA A C 1
ATOM 709 O O . ALA A 1 88 ? -4.129 -7.055 -1.282 1 94.56 88 ALA A O 1
ATOM 710 N N . THR A 1 89 ? -4.918 -5.004 -1.572 1 92.38 89 THR A N 1
ATOM 711 C CA . THR A 1 89 ? -6.301 -5.375 -1.304 1 92.38 89 THR A CA 1
ATOM 712 C C . THR A 1 89 ? -6.801 -6.387 -2.332 1 92.38 89 THR A C 1
ATOM 714 O O . THR A 1 89 ? -7.48 -7.355 -1.979 1 92.38 89 THR A O 1
ATOM 717 N N . GLN A 1 90 ? -6.477 -6.191 -3.588 1 94.88 90 GLN A N 1
ATOM 718 C CA . GLN A 1 90 ? -6.887 -7.117 -4.641 1 94.88 90 GLN A CA 1
ATOM 719 C C . GLN A 1 90 ? -6.199 -8.469 -4.48 1 94.88 90 GLN A C 1
ATOM 721 O O . GLN A 1 90 ? -6.809 -9.516 -4.711 1 94.88 90 GLN A O 1
ATOM 726 N N . ILE A 1 91 ? -4.918 -8.43 -4.129 1 97.56 91 ILE A N 1
ATOM 727 C CA . ILE A 1 91 ? -4.176 -9.664 -3.9 1 97.56 91 ILE A CA 1
ATOM 728 C C . ILE A 1 91 ? -4.828 -10.461 -2.771 1 97.56 91 ILE A C 1
ATOM 730 O O . ILE A 1 91 ? -5.066 -11.664 -2.908 1 97.56 91 ILE A O 1
ATOM 734 N N . ILE A 1 92 ? -5.141 -9.844 -1.735 1 97.06 92 ILE A N 1
ATOM 735 C CA . ILE A 1 92 ? -5.723 -10.5 -0.568 1 97.06 92 ILE A CA 1
ATOM 736 C C . ILE A 1 92 ? -7.094 -11.062 -0.927 1 97.06 92 ILE A C 1
ATOM 738 O O . ILE A 1 92 ? -7.398 -12.219 -0.606 1 97.06 92 ILE A O 1
ATOM 742 N N . ASP A 1 93 ? -7.918 -10.266 -1.592 1 95.81 93 ASP A N 1
ATOM 743 C CA . ASP A 1 93 ? -9.219 -10.75 -2.037 1 95.81 93 ASP A CA 1
ATOM 744 C C . ASP A 1 93 ? -9.07 -11.984 -2.926 1 95.81 93 ASP A C 1
ATOM 746 O O . ASP A 1 93 ? -9.812 -12.953 -2.771 1 95.81 93 ASP A O 1
ATOM 750 N N . TYR A 1 94 ? -8.172 -11.938 -3.828 1 96.5 94 TYR A N 1
ATOM 751 C CA . TYR A 1 94 ? -7.906 -13.039 -4.742 1 96.5 94 TYR A CA 1
ATOM 752 C C . TYR A 1 94 ? -7.539 -14.305 -3.975 1 96.5 94 TYR A C 1
ATOM 754 O O . TYR A 1 94 ? -8.062 -15.383 -4.258 1 96.5 94 TYR A O 1
ATOM 762 N N . LEU A 1 95 ? -6.617 -14.188 -2.973 1 95.5 95 LEU A N 1
ATOM 763 C CA . LEU A 1 95 ? -6.176 -15.328 -2.172 1 95.5 95 LEU A CA 1
ATOM 764 C C . LEU A 1 95 ? -7.336 -15.914 -1.375 1 95.5 95 LEU A C 1
ATOM 766 O O . LEU A 1 95 ? -7.473 -17.125 -1.271 1 95.5 95 LEU A O 1
ATOM 770 N N . GLU A 1 96 ? -8.141 -15.062 -0.892 1 93.88 96 GLU A N 1
ATOM 771 C CA . GLU A 1 96 ? -9.281 -15.508 -0.097 1 93.88 96 GLU A CA 1
ATOM 772 C C . GLU A 1 96 ? -10.305 -16.234 -0.959 1 93.88 96 GLU A C 1
ATOM 774 O O . GLU A 1 96 ? -10.898 -17.219 -0.521 1 93.88 96 GLU A O 1
ATOM 779 N N . GLU A 1 97 ? -10.477 -15.742 -2.098 1 92.19 97 GLU A N 1
ATOM 780 C CA . GLU A 1 97 ? -11.461 -16.328 -3.006 1 92.19 97 GLU A CA 1
ATOM 781 C C . GLU A 1 97 ? -10.938 -17.625 -3.623 1 92.19 97 GLU A C 1
ATOM 783 O O . GLU A 1 97 ? -11.711 -18.562 -3.844 1 92.19 97 GLU A O 1
ATOM 788 N N . THR A 1 98 ? -9.734 -17.656 -3.889 1 91.31 98 THR A N 1
ATOM 789 C CA . THR A 1 98 ? -9.133 -18.766 -4.609 1 91.31 98 THR A CA 1
ATOM 790 C C . THR A 1 98 ? -8.82 -19.922 -3.656 1 91.31 98 THR A C 1
ATOM 792 O O . THR A 1 98 ? -8.977 -21.094 -4.016 1 91.31 98 THR A O 1
ATOM 795 N N . PHE A 1 99 ? -8.336 -19.547 -2.449 1 89.38 99 PHE A N 1
ATOM 796 C CA . PHE A 1 99 ? -7.922 -20.562 -1.492 1 89.38 99 PHE A CA 1
ATOM 797 C C . PHE A 1 99 ? -8.852 -20.578 -0.281 1 89.38 99 PHE A C 1
ATOM 799 O O . PHE A 1 99 ? -8.547 -19.969 0.744 1 89.38 99 PHE A O 1
ATOM 806 N N . VAL A 1 100 ? -10.016 -21.125 -0.387 1 77.56 100 VAL A N 1
ATOM 807 C CA . VAL A 1 100 ? -11.023 -21.172 0.667 1 77.56 100 VAL A CA 1
ATOM 808 C C . VAL A 1 100 ? -10.664 -22.266 1.67 1 77.56 100 VAL A C 1
ATOM 810 O O . VAL A 1 100 ? -10.078 -23.297 1.301 1 77.56 100 VAL A O 1
ATOM 813 N N . ASP A 1 101 ? -10.25 -21.891 2.861 1 63.09 101 ASP A N 1
ATOM 814 C CA . ASP A 1 101 ? -9.875 -22.797 3.945 1 63.09 101 ASP A CA 1
ATOM 815 C C . ASP A 1 101 ? -10.5 -24.172 3.756 1 63.09 101 ASP A C 1
ATOM 817 O O . ASP A 1 101 ? -9.969 -25.172 4.238 1 63.09 101 ASP A O 1
ATOM 821 N N . GLY A 1 102 ? -11.68 -24.203 3.373 1 51.47 102 GLY A N 1
ATOM 822 C CA . GLY A 1 102 ? -12.195 -25.562 3.445 1 51.47 102 GLY A CA 1
ATOM 823 C C . GLY A 1 102 ? -11.406 -26.547 2.613 1 51.47 102 GLY A C 1
ATOM 824 O O . GLY A 1 102 ? -11.648 -27.75 2.674 1 51.47 102 GLY A O 1
ATOM 825 N N . ASN A 1 103 ? -10.719 -26.109 1.577 1 45.69 103 ASN A N 1
ATOM 826 C CA . ASN A 1 103 ? -10.102 -27.094 0.698 1 45.69 103 ASN A CA 1
ATOM 827 C C . ASN A 1 103 ? -8.711 -27.484 1.18 1 45.69 103 ASN A C 1
ATOM 829 O O . ASN A 1 103 ? -7.715 -27.188 0.52 1 45.69 103 ASN A O 1
ATOM 833 N N . GLU A 1 104 ? -8.195 -27.078 2.248 1 45.88 104 GLU A N 1
ATOM 834 C CA . GLU A 1 104 ? -6.992 -27.719 2.762 1 45.88 104 GLU A CA 1
ATOM 835 C C . GLU A 1 104 ? -6.977 -29.203 2.42 1 45.88 104 GLU A C 1
ATOM 837 O O . GLU A 1 104 ? -5.918 -29.844 2.424 1 45.88 104 GLU A O 1
ATOM 842 N N . ASN A 1 105 ? -8.031 -29.828 2.516 1 42.62 105 ASN A N 1
ATOM 843 C CA . ASN A 1 105 ? -8.047 -31.234 2.184 1 42.62 105 ASN A CA 1
ATOM 844 C C . ASN A 1 105 ? -7.547 -31.484 0.763 1 42.62 105 ASN A C 1
ATOM 846 O O . ASN A 1 105 ? -7.293 -32.625 0.383 1 42.62 105 ASN A O 1
ATOM 850 N N . PHE A 1 106 ? -7.578 -30.547 -0.063 1 42.53 106 PHE A N 1
ATOM 851 C CA . PHE A 1 106 ? -7.297 -30.844 -1.464 1 42.53 106 PHE A CA 1
ATOM 852 C C . PHE A 1 106 ? -5.801 -30.797 -1.734 1 42.53 106 PHE A C 1
ATOM 854 O O . PHE A 1 106 ? -5.328 -31.359 -2.73 1 42.53 106 PHE A O 1
ATOM 861 N N . LEU A 1 107 ? -5.039 -29.953 -1.039 1 42.38 107 LEU A N 1
ATOM 862 C CA . LEU A 1 107 ? -3.609 -30.141 -1.277 1 42.38 107 LEU A CA 1
ATOM 863 C C . LEU A 1 107 ? -3.213 -31.594 -1.114 1 42.38 107 LEU A C 1
ATOM 865 O O . LEU A 1 107 ? -2.312 -32.094 -1.804 1 42.38 107 LEU A O 1
ATOM 869 N N . SER A 1 108 ? -3.824 -32.219 -0.142 1 41.81 108 SER A N 1
ATOM 870 C CA . SER A 1 108 ? -3.521 -33.625 0.04 1 41.81 108 SER A CA 1
ATOM 871 C C . SER A 1 108 ? -3.928 -34.469 -1.185 1 41.81 108 SER A C 1
ATOM 873 O O . SER A 1 108 ? -3.264 -35.438 -1.534 1 41.81 108 SER A O 1
ATOM 875 N N . LEU A 1 109 ? -5.016 -34.094 -1.819 1 38.56 109 LEU A N 1
ATOM 876 C CA . LEU A 1 109 ? -5.469 -35 -2.857 1 38.56 109 LEU A CA 1
ATOM 877 C C . LEU A 1 109 ? -4.633 -34.844 -4.125 1 38.56 109 LEU A C 1
ATOM 879 O O . LEU A 1 109 ? -4.598 -35.75 -4.961 1 38.56 109 LEU A O 1
ATOM 883 N N . CYS A 1 110 ? -4.141 -33.594 -4.359 1 39.12 110 CYS A N 1
ATOM 884 C CA . CYS A 1 110 ? -3.348 -33.594 -5.586 1 39.12 110 CYS A CA 1
ATOM 885 C C . CYS A 1 110 ? -1.996 -34.25 -5.371 1 39.12 110 CYS A C 1
ATOM 887 O O . CYS A 1 110 ? -1.239 -34.438 -6.32 1 39.12 110 CYS A O 1
ATOM 889 N N . ASP A 1 111 ? -1.592 -34.312 -4.098 1 37.19 111 ASP A N 1
ATOM 890 C CA . ASP A 1 111 ? -0.382 -35.125 -3.9 1 37.19 111 ASP A CA 1
ATOM 891 C C . ASP A 1 111 ? -0.651 -36.594 -4.137 1 37.19 111 ASP A C 1
ATOM 893 O O . ASP A 1 111 ? 0.26 -37.406 -4.043 1 37.19 111 ASP A O 1
ATOM 897 N N . PHE A 1 112 ? -1.91 -36.969 -4.398 1 31.36 112 PHE A N 1
ATOM 898 C CA . PHE A 1 112 ? -1.925 -38.406 -4.715 1 31.36 112 PHE A CA 1
ATOM 899 C C . PHE A 1 112 ? -1.432 -38.656 -6.137 1 31.36 112 PHE A C 1
ATOM 901 O O . PHE A 1 112 ? -1.706 -37.844 -7.039 1 31.36 112 PHE A O 1
ATOM 908 N N . ARG B 1 1 ? -19 22.688 42.562 1 33.69 1 ARG B N 1
ATOM 909 C CA . ARG B 1 1 ? -17.75 21.938 42.438 1 33.69 1 ARG B CA 1
ATOM 910 C C . ARG B 1 1 ? -17.672 21.219 41.094 1 33.69 1 ARG B C 1
ATOM 912 O O . ARG B 1 1 ? -16.828 20.344 40.906 1 33.69 1 ARG B O 1
ATOM 919 N N . VAL B 1 2 ? -18.703 21.266 40.219 1 40.47 2 VAL B N 1
ATOM 920 C CA . VAL B 1 2 ? -19.094 20.766 38.906 1 40.47 2 VAL B CA 1
ATOM 921 C C . VAL B 1 2 ? -18.109 21.281 37.844 1 40.47 2 VAL B C 1
ATOM 923 O O . VAL B 1 2 ? -18.281 21.047 36.656 1 40.47 2 VAL B O 1
ATOM 926 N N . LEU B 1 3 ? -17.281 22.391 38.188 1 40.03 3 LEU B N 1
ATOM 927 C CA . LEU B 1 3 ? -16.594 23.125 37.125 1 40.03 3 LEU B CA 1
ATOM 928 C C . LEU B 1 3 ? -15.516 22.25 36.469 1 40.03 3 LEU B C 1
ATOM 930 O O . LEU B 1 3 ? -14.844 22.688 35.531 1 40.03 3 LEU B O 1
ATOM 934 N N . TYR B 1 4 ? -14.852 21.422 37.344 1 42.41 4 TYR B N 1
ATOM 935 C CA . TYR B 1 4 ? -13.539 20.922 36.938 1 42.41 4 TYR B CA 1
ATOM 936 C C . TYR B 1 4 ? -13.648 20.031 35.688 1 42.41 4 TYR B C 1
ATOM 938 O O . TYR B 1 4 ? -12.648 19.516 35.219 1 42.41 4 TYR B O 1
ATOM 946 N N . ARG B 1 5 ? -14.711 19.344 35.562 1 44.38 5 ARG B N 1
ATOM 947 C CA . ARG B 1 5 ? -14.711 18.328 34.5 1 44.38 5 ARG B CA 1
ATOM 948 C C . ARG B 1 5 ? -14.633 18.984 33.125 1 44.38 5 ARG B C 1
ATOM 950 O O . ARG B 1 5 ? -14.562 18.281 32.094 1 44.38 5 ARG B O 1
ATOM 957 N N . GLY B 1 6 ? -15.031 20.156 32.938 1 40.28 6 GLY B N 1
ATOM 958 C CA . GLY B 1 6 ? -15.023 20.797 31.625 1 40.28 6 GLY B CA 1
ATOM 959 C C . GLY B 1 6 ? -13.633 20.969 31.047 1 40.28 6 GLY B C 1
ATOM 960 O O . GLY B 1 6 ? -13.469 21.203 29.859 1 40.28 6 GLY B O 1
ATOM 961 N N . TRP B 1 7 ? -12.562 21.375 31.75 1 42.06 7 TRP B N 1
ATOM 962 C CA . TRP B 1 7 ? -11.258 21.828 31.281 1 42.06 7 TRP B CA 1
ATOM 963 C C . TRP B 1 7 ? -10.445 20.688 30.688 1 42.06 7 TRP B C 1
ATOM 965 O O . TRP B 1 7 ? -9.523 20.906 29.906 1 42.06 7 TRP B O 1
ATOM 975 N N . GLN B 1 8 ? -10.484 19.516 31.281 1 45.5 8 GLN B N 1
ATOM 976 C CA . GLN B 1 8 ? -9.57 18.453 30.859 1 45.5 8 GLN B CA 1
ATOM 977 C C . GLN B 1 8 ? -9.758 18.141 29.375 1 45.5 8 GLN B C 1
ATOM 979 O O . GLN B 1 8 ? -8.812 17.719 28.703 1 45.5 8 GLN B O 1
ATOM 984 N N . ARG B 1 9 ? -10.938 17.953 28.938 1 48.47 9 ARG B N 1
ATOM 985 C CA . ARG B 1 9 ? -11.18 17.75 27.516 1 48.47 9 ARG B CA 1
ATOM 986 C C . ARG B 1 9 ? -10.68 18.938 26.688 1 48.47 9 ARG B C 1
ATOM 988 O O . ARG B 1 9 ? -10.539 18.844 25.469 1 48.47 9 ARG B O 1
ATOM 995 N N . SER B 1 10 ? -10.43 20.109 27.281 1 51.56 10 SER B N 1
ATOM 996 C CA . SER B 1 10 ? -10.031 21.359 26.625 1 51.56 10 SER B CA 1
ATOM 997 C C . SER B 1 10 ? -8.609 21.25 26.062 1 51.56 10 SER B C 1
ATOM 999 O O . SER B 1 10 ? -8.344 21.703 24.953 1 51.56 10 SER B O 1
ATOM 1001 N N . GLY B 1 11 ? -7.723 20.812 26.938 1 50.88 11 GLY B N 1
ATOM 1002 C CA . GLY B 1 11 ? -6.332 20.797 26.5 1 50.88 11 GLY B CA 1
ATOM 1003 C C . GLY B 1 11 ? -6.094 19.906 25.297 1 50.88 11 GLY B C 1
ATOM 1004 O O . GLY B 1 11 ? -5.32 20.266 24.406 1 50.88 11 GLY B O 1
ATOM 1005 N N . ALA B 1 12 ? -6.559 18.656 25.438 1 54.75 12 ALA B N 1
ATOM 1006 C CA . ALA B 1 12 ? -6.387 17.734 24.312 1 54.75 12 ALA B CA 1
ATOM 1007 C C . ALA B 1 12 ? -7.066 18.281 23.062 1 54.75 12 ALA B C 1
ATOM 1009 O O . ALA B 1 12 ? -6.527 18.156 21.953 1 54.75 12 ALA B O 1
ATOM 1010 N N . VAL B 1 13 ? -8.273 18.859 23.219 1 54.88 13 VAL B N 1
ATOM 1011 C CA . VAL B 1 13 ? -9 19.438 22.094 1 54.88 13 VAL B CA 1
ATOM 1012 C C . VAL B 1 13 ? -8.242 20.641 21.562 1 54.88 13 VAL B C 1
ATOM 1014 O O . VAL B 1 13 ? -8.141 20.844 20.344 1 54.88 13 VAL B O 1
ATOM 1017 N N . LEU B 1 14 ? -7.715 21.484 22.484 1 55.28 14 LEU B N 1
ATOM 1018 C CA . LEU B 1 14 ? -6.957 22.656 22.062 1 55.28 14 LEU B CA 1
ATOM 1019 C C . LEU B 1 14 ? -5.707 22.25 21.297 1 55.28 14 LEU B C 1
ATOM 1021 O O . LEU B 1 14 ? -5.348 22.891 20.297 1 55.28 14 LEU B O 1
ATOM 1025 N N . LEU B 1 15 ? -4.996 21.25 21.859 1 55.06 15 LEU B N 1
ATOM 1026 C CA . LEU B 1 15 ? -3.816 20.781 21.141 1 55.06 15 LEU B CA 1
ATOM 1027 C C . LEU B 1 15 ? -4.199 20.188 19.781 1 55.06 15 LEU B C 1
ATOM 1029 O O . LEU B 1 15 ? -3.516 20.406 18.781 1 55.06 15 LEU B O 1
ATOM 1033 N N . ALA B 1 16 ? -5.281 19.328 19.891 1 57.75 16 ALA B N 1
ATOM 1034 C CA . ALA B 1 16 ? -5.766 18.797 18.609 1 57.75 16 ALA B CA 1
ATOM 1035 C C . ALA B 1 16 ? -6.137 19.922 17.656 1 57.75 16 ALA B C 1
ATOM 1037 O O . ALA B 1 16 ? -5.883 19.828 16.453 1 57.75 16 ALA B O 1
ATOM 1038 N N . GLU B 1 17 ? -6.672 21.016 18.203 1 57.91 17 GLU B N 1
ATOM 1039 C CA . GLU B 1 17 ? -7.047 22.172 17.391 1 57.91 17 GLU B CA 1
ATOM 1040 C C . GLU B 1 17 ? -5.812 22.859 16.797 1 57.91 17 GLU B C 1
ATOM 1042 O O . GLU B 1 17 ? -5.828 23.297 15.656 1 57.91 17 GLU B O 1
ATOM 1047 N N . CYS B 1 18 ? -4.926 22.953 17.641 1 58.91 18 CYS B N 1
ATOM 1048 C CA . CYS B 1 18 ? -3.689 23.547 17.156 1 58.91 18 CYS B CA 1
ATOM 1049 C C . CYS B 1 18 ? -3.037 22.688 16.078 1 58.91 18 CYS B C 1
ATOM 1051 O O . CYS B 1 18 ? -2.539 23.203 15.086 1 58.91 18 CYS B O 1
ATOM 1053 N N . LYS B 1 19 ? -3 21.438 16.312 1 57.78 19 LYS B N 1
ATOM 1054 C CA . LYS B 1 19 ? -2.377 20.562 15.32 1 57.78 19 LYS B CA 1
ATOM 1055 C C . LYS B 1 19 ? -3.197 20.516 14.039 1 57.78 19 LYS B C 1
ATOM 1057 O O . LYS B 1 19 ? -2.639 20.406 12.938 1 57.78 19 LYS B O 1
ATOM 1062 N N . ALA B 1 20 ? -4.551 20.641 14.273 1 61.06 20 ALA B N 1
ATOM 1063 C CA . ALA B 1 20 ? -5.418 20.578 13.102 1 61.06 20 ALA B CA 1
ATOM 1064 C C . ALA B 1 20 ? -5.211 21.797 12.211 1 61.06 20 ALA B C 1
ATOM 1066 O O . ALA B 1 20 ? -5.578 21.781 11.031 1 61.06 20 ALA B O 1
ATOM 1067 N N . GLN B 1 21 ? -4.422 22.766 12.805 1 72.62 21 GLN B N 1
ATOM 1068 C CA . GLN B 1 21 ? -4.277 23.984 12.023 1 72.62 21 GLN B CA 1
ATOM 1069 C C . GLN B 1 21 ? -3.035 23.922 11.141 1 72.62 21 GLN B C 1
ATOM 1071 O O . GLN B 1 21 ? -2.906 24.703 10.188 1 72.62 21 GLN B O 1
ATOM 1076 N N . ALA B 1 22 ? -2.314 22.969 11.508 1 84.38 22 ALA B N 1
ATOM 1077 C CA . ALA B 1 22 ? -1.113 22.875 10.68 1 84.38 22 ALA B CA 1
ATOM 1078 C C . ALA B 1 22 ? -1.445 22.344 9.289 1 84.38 22 ALA B C 1
ATOM 1080 O O . ALA B 1 22 ? -2.439 21.641 9.102 1 84.38 22 ALA B O 1
ATOM 1081 N N . LYS B 1 23 ? -0.639 22.797 8.422 1 92.88 23 LYS B N 1
ATOM 1082 C CA . LYS B 1 23 ? -0.841 22.438 7.02 1 92.88 23 LYS B CA 1
ATOM 1083 C C . LYS B 1 23 ? -0.649 20.938 6.797 1 92.88 23 LYS B C 1
ATOM 1085 O O . LYS B 1 23 ? 0.268 20.344 7.355 1 92.88 23 LYS B O 1
ATOM 1090 N N . LEU B 1 24 ? -1.575 20.375 6.035 1 97.06 24 LEU B N 1
ATOM 1091 C CA . LEU B 1 24 ? -1.458 18.984 5.598 1 97.06 24 LEU B CA 1
ATOM 1092 C C . LEU B 1 24 ? -0.862 18.906 4.199 1 97.06 24 LEU B C 1
ATOM 1094 O O . LEU B 1 24 ? -1.318 19.594 3.285 1 97.06 24 LEU B O 1
ATOM 1098 N N . ILE B 1 25 ? 0.213 18.078 4.074 1 98.44 25 ILE B N 1
ATOM 1099 C CA . ILE B 1 25 ? 0.81 17.812 2.77 1 98.44 25 ILE B CA 1
ATOM 1100 C C . ILE B 1 25 ? 0.865 16.297 2.527 1 98.44 25 ILE B C 1
ATOM 1102 O O . ILE B 1 25 ? 1.351 15.547 3.373 1 98.44 25 ILE B O 1
ATOM 1106 N N . LEU B 1 26 ? 0.337 15.914 1.407 1 98.75 26 LEU B N 1
ATOM 1107 C CA . LEU B 1 26 ? 0.341 14.5 1.051 1 98.75 26 LEU B CA 1
ATOM 1108 C C . LEU B 1 26 ? 1.192 14.258 -0.19 1 98.75 26 LEU B C 1
ATOM 1110 O O . LEU B 1 26 ? 0.941 14.844 -1.246 1 98.75 26 LEU B O 1
ATOM 1114 N N . TYR B 1 27 ? 2.238 13.453 -0.058 1 98.81 27 TYR B N 1
ATOM 1115 C CA . TYR B 1 27 ? 2.975 12.883 -1.183 1 98.81 27 TYR B CA 1
ATOM 1116 C C . TYR B 1 27 ? 2.463 11.484 -1.521 1 98.81 27 TYR B C 1
ATOM 1118 O O . TYR B 1 27 ? 2.449 10.602 -0.665 1 98.81 27 TYR B O 1
ATOM 1126 N N . HIS B 1 28 ? 2.02 11.312 -2.699 1 98.38 28 HIS B N 1
ATOM 1127 C CA . HIS B 1 28 ? 1.368 10.062 -3.076 1 98.38 28 HIS B CA 1
ATOM 1128 C C . HIS B 1 28 ? 1.574 9.758 -4.555 1 98.38 28 HIS B C 1
ATOM 1130 O O . HIS B 1 28 ? 2.113 10.578 -5.293 1 98.38 28 HIS B O 1
ATOM 1136 N N . TRP B 1 29 ? 1.265 8.5 -4.863 1 97.88 29 TRP B N 1
ATOM 1137 C CA . TRP B 1 29 ? 1.24 8.094 -6.266 1 97.88 29 TRP B CA 1
ATOM 1138 C C . TRP B 1 29 ? -0.193 7.953 -6.766 1 97.88 29 TRP B C 1
ATOM 1140 O O . TRP B 1 29 ? -0.959 7.137 -6.246 1 97.88 29 TRP B O 1
ATOM 1150 N N . THR B 1 30 ? -0.582 8.781 -7.766 1 95.56 30 THR B N 1
ATOM 1151 C CA . THR B 1 30 ? -1.962 8.953 -8.203 1 95.56 30 THR B CA 1
ATOM 1152 C C . THR B 1 30 ? -2.557 7.621 -8.656 1 95.56 30 THR B C 1
ATOM 1154 O O . THR B 1 30 ? -3.758 7.387 -8.508 1 95.56 30 THR B O 1
ATOM 1157 N N . HIS B 1 31 ? -1.672 6.703 -9.047 1 92.88 31 HIS B N 1
ATOM 1158 C CA . HIS B 1 31 ? -2.17 5.461 -9.633 1 92.88 31 HIS B CA 1
ATOM 1159 C C . HIS B 1 31 ? -2.195 4.34 -8.602 1 92.88 31 HIS B C 1
ATOM 1161 O O . HIS B 1 31 ? -2.584 3.211 -8.906 1 92.88 31 HIS B O 1
ATOM 1167 N N . SER B 1 32 ? -1.859 4.578 -7.43 1 92.5 32 SER B N 1
ATOM 1168 C CA . SER B 1 32 ? -1.81 3.562 -6.383 1 92.5 32 SER B CA 1
ATOM 1169 C C . SER B 1 32 ? -3.129 3.49 -5.621 1 92.5 32 SER B C 1
ATOM 1171 O O . SER B 1 32 ? -3.682 4.52 -5.23 1 92.5 32 SER B O 1
ATOM 1173 N N . PHE B 1 33 ? -3.615 2.34 -5.273 1 89.12 33 PHE B N 1
ATOM 1174 C CA . PHE B 1 33 ? -4.828 2.152 -4.484 1 89.12 33 PHE B CA 1
ATOM 1175 C C . PHE B 1 33 ? -4.613 2.604 -3.045 1 89.12 33 PHE B C 1
ATOM 1177 O O . PHE B 1 33 ? -5.504 3.201 -2.438 1 89.12 33 PHE B O 1
ATOM 1184 N N . CYS B 1 34 ? -3.379 2.203 -2.537 1 92.69 34 CYS B N 1
ATOM 1185 C CA . CYS B 1 34 ? -3.068 2.635 -1.179 1 92.69 34 CYS B CA 1
ATOM 1186 C C . CYS B 1 34 ? -3.127 4.152 -1.062 1 92.69 34 CYS B C 1
ATOM 1188 O O . CYS B 1 34 ? -3.605 4.684 -0.059 1 92.69 34 CYS B O 1
ATOM 1190 N N . SER B 1 35 ? -2.701 4.855 -2.057 1 96.62 35 SER B N 1
ATOM 1191 C CA . SER B 1 35 ? -2.795 6.312 -2.105 1 96.62 35 SER B CA 1
ATOM 1192 C C . SER B 1 35 ? -4.246 6.77 -2.219 1 96.62 35 SER B C 1
ATOM 1194 O O . SER B 1 35 ? -4.652 7.727 -1.561 1 96.62 35 SER B O 1
ATOM 1196 N N . GLN B 1 36 ? -5.023 6.113 -2.982 1 95.88 36 GLN B N 1
ATOM 1197 C CA . GLN B 1 36 ? -6.43 6.457 -3.168 1 95.88 36 GLN B CA 1
ATOM 1198 C C . GLN B 1 36 ? -7.199 6.34 -1.857 1 95.88 36 GLN B C 1
ATOM 1200 O O . GLN B 1 36 ? -8.055 7.18 -1.558 1 95.88 36 GLN B O 1
ATOM 1205 N N . LYS B 1 37 ? -6.91 5.332 -1.096 1 95.12 37 LYS B N 1
ATOM 1206 C CA . LYS B 1 37 ? -7.574 5.145 0.191 1 95.12 37 LYS B CA 1
ATOM 1207 C C . LYS B 1 37 ? -7.34 6.344 1.108 1 95.12 37 LYS B C 1
ATOM 1209 O O . LYS B 1 37 ? -8.273 6.828 1.754 1 95.12 37 LYS B O 1
ATOM 1214 N N . VAL B 1 38 ? -6.168 6.801 1.142 1 97.81 38 VAL B N 1
ATOM 1215 C CA . VAL B 1 38 ? -5.82 7.949 1.971 1 97.81 38 VAL B CA 1
ATOM 1216 C C . VAL B 1 38 ? -6.551 9.188 1.468 1 97.81 38 VAL B C 1
ATOM 1218 O O . VAL B 1 38 ? -7.125 9.945 2.258 1 97.81 38 VAL B O 1
ATOM 1221 N N . ARG B 1 39 ? -6.547 9.336 0.149 1 98.31 39 ARG B N 1
ATOM 1222 C CA . ARG B 1 39 ? -7.203 10.5 -0.435 1 98.31 39 ARG B CA 1
ATOM 1223 C C . ARG B 1 39 ? -8.711 10.469 -0.177 1 98.31 39 ARG B C 1
ATOM 1225 O O . ARG B 1 39 ? -9.336 11.516 0.013 1 98.31 39 ARG B O 1
ATOM 1232 N N . LEU B 1 40 ? -9.266 9.383 -0.106 1 97.94 40 LEU B N 1
ATOM 1233 C CA . LEU B 1 40 ? -10.688 9.242 0.206 1 97.94 40 LEU B CA 1
ATOM 1234 C C . LEU B 1 40 ? -10.984 9.734 1.616 1 97.94 40 LEU B C 1
ATOM 1236 O O . LEU B 1 40 ? -11.961 10.453 1.831 1 97.94 40 LEU B O 1
ATOM 1240 N N . VAL B 1 41 ? -10.188 9.32 2.576 1 97.38 41 VAL B N 1
ATOM 1241 C CA . VAL B 1 41 ? -10.383 9.727 3.965 1 97.38 41 VAL B CA 1
ATOM 1242 C C . VAL B 1 41 ? -10.227 11.242 4.082 1 97.38 41 VAL B C 1
ATOM 1244 O O . VAL B 1 41 ? -11 11.898 4.789 1 97.38 41 VAL B O 1
ATOM 1247 N N . ILE B 1 42 ? -9.234 11.797 3.381 1 96.94 42 ILE B N 1
ATOM 1248 C CA . ILE B 1 42 ? -9.023 13.242 3.385 1 96.94 42 ILE B CA 1
ATOM 1249 C C . ILE B 1 42 ? -10.266 13.945 2.84 1 96.94 42 ILE B C 1
ATOM 1251 O O . ILE B 1 42 ? -10.727 14.93 3.412 1 96.94 42 ILE B O 1
ATOM 1255 N N . ALA B 1 43 ? -10.82 13.461 1.793 1 97.06 43 ALA B N 1
ATOM 1256 C CA . ALA B 1 43 ? -12.016 14.023 1.178 1 97.06 43 ALA B CA 1
ATOM 1257 C C . ALA B 1 43 ? -13.227 13.859 2.09 1 97.06 43 ALA B C 1
ATOM 1259 O O . ALA B 1 43 ? -14.016 14.789 2.262 1 97.06 43 ALA B O 1
ATOM 1260 N N . GLU B 1 44 ? -13.359 12.719 2.676 1 96.44 44 GLU B N 1
ATOM 1261 C CA . GLU B 1 44 ? -14.484 12.438 3.568 1 96.44 44 GLU B CA 1
ATOM 1262 C C . GLU B 1 44 ? -14.508 13.398 4.75 1 96.44 44 GLU B C 1
ATOM 1264 O O . GLU B 1 44 ? -15.578 13.797 5.215 1 96.44 44 GLU B O 1
ATOM 1269 N N . LYS B 1 45 ? -13.391 13.758 5.211 1 93.75 45 LYS B N 1
ATOM 1270 C CA . LYS B 1 45 ? -13.266 14.641 6.371 1 93.75 45 LYS B CA 1
ATOM 1271 C C . LYS B 1 45 ? -13.211 16.109 5.941 1 93.75 45 LYS B C 1
ATOM 1273 O O . LYS B 1 45 ? -13.086 17 6.781 1 93.75 45 LYS B O 1
ATOM 1278 N N . ALA B 1 46 ? -13.203 16.312 4.641 1 94.88 46 ALA B N 1
ATOM 1279 C CA . ALA B 1 46 ? -13.211 17.641 4.051 1 94.88 46 ALA B CA 1
ATOM 1280 C C . ALA B 1 46 ? -12.008 18.453 4.527 1 94.88 46 ALA B C 1
ATOM 1282 O O . ALA B 1 46 ? -12.141 19.625 4.879 1 94.88 46 ALA B O 1
ATOM 1283 N N . LEU B 1 47 ? -10.898 17.828 4.59 1 93.38 47 LEU B N 1
ATOM 1284 C CA . LEU B 1 47 ? -9.688 18.5 5.035 1 93.38 47 LEU B CA 1
ATOM 1285 C C . LEU B 1 47 ? -9 19.203 3.873 1 93.38 47 LEU B C 1
ATOM 1287 O O . LEU B 1 47 ? -8.961 18.688 2.756 1 93.38 47 LEU B O 1
ATOM 1291 N N . LYS B 1 48 ? -8.516 20.359 4.168 1 94.31 48 LYS B N 1
ATOM 1292 C CA . LYS B 1 48 ? -7.617 21 3.215 1 94.31 48 LYS B CA 1
ATOM 1293 C C . LYS B 1 48 ? -6.238 20.359 3.238 1 94.31 48 LYS B C 1
ATOM 1295 O O . LYS B 1 48 ? -5.582 20.312 4.281 1 94.31 48 LYS B O 1
ATOM 1300 N N . CYS B 1 49 ? -5.848 19.891 2.096 1 97.06 49 CYS B N 1
ATOM 1301 C CA . CYS B 1 49 ? -4.59 19.172 2.008 1 97.06 49 CYS B CA 1
ATOM 1302 C C . CYS B 1 49 ? -3.883 19.453 0.688 1 97.06 49 CYS B C 1
ATOM 1304 O O . CYS B 1 49 ? -4.484 19.344 -0.381 1 97.06 49 CYS B O 1
ATOM 1306 N N . GLU B 1 50 ? -2.643 19.875 0.809 1 98.06 50 GLU B N 1
ATOM 1307 C CA . GLU B 1 50 ? -1.815 19.984 -0.389 1 98.06 50 GLU B CA 1
ATOM 1308 C C . GLU B 1 50 ? -1.329 18.625 -0.855 1 98.06 50 GLU B C 1
ATOM 1310 O O . GLU B 1 50 ? -0.831 17.828 -0.053 1 98.06 50 GLU B O 1
ATOM 1315 N N . GLU B 1 51 ? -1.462 18.375 -2.154 1 98.19 51 GLU B N 1
ATOM 1316 C CA . GLU B 1 51 ? -1.099 17.047 -2.664 1 98.19 51 GLU B CA 1
ATOM 1317 C C . GLU B 1 51 ? 0.009 17.156 -3.709 1 98.19 51 GLU B C 1
ATOM 1319 O O . GLU B 1 51 ? -0.001 18.062 -4.551 1 98.19 51 GLU B O 1
ATOM 1324 N N . HIS B 1 52 ? 0.976 16.266 -3.568 1 98.56 52 HIS B N 1
ATOM 1325 C CA . HIS B 1 52 ? 2.066 16.156 -4.527 1 98.56 52 HIS B CA 1
ATOM 1326 C C . HIS B 1 52 ? 2.174 14.734 -5.078 1 98.56 52 HIS B C 1
ATOM 1328 O O . HIS B 1 52 ? 2.275 13.773 -4.312 1 98.56 52 HIS B O 1
ATOM 1334 N N . ASP B 1 53 ? 2.18 14.695 -6.395 1 98.25 53 ASP B N 1
ATOM 1335 C CA . ASP B 1 53 ? 2.328 13.414 -7.07 1 98.25 53 ASP B CA 1
ATOM 1336 C C . ASP B 1 53 ? 3.795 12.992 -7.129 1 98.25 53 ASP B C 1
ATOM 1338 O O . ASP B 1 53 ? 4.648 13.75 -7.586 1 98.25 53 ASP B O 1
ATOM 1342 N N . ILE B 1 54 ? 4.059 11.82 -6.645 1 98.25 54 ILE B N 1
ATOM 1343 C CA . ILE B 1 54 ? 5.383 11.211 -6.711 1 98.25 54 ILE B CA 1
ATOM 1344 C C . ILE B 1 54 ? 5.352 10.008 -7.648 1 98.25 54 ILE B C 1
ATOM 1346 O O . ILE B 1 54 ? 4.883 8.93 -7.273 1 98.25 54 ILE B O 1
ATOM 1350 N N . SER B 1 55 ? 5.91 10.219 -8.828 1 97.5 55 SER B N 1
ATOM 1351 C CA . SER B 1 55 ? 5.863 9.172 -9.844 1 97.5 55 SER B CA 1
ATOM 1352 C C . SER B 1 55 ? 6.812 8.031 -9.5 1 97.5 55 SER B C 1
ATOM 1354 O O . SER B 1 55 ? 8.023 8.227 -9.406 1 97.5 55 SER B O 1
ATOM 1356 N N . LEU B 1 56 ? 6.289 6.84 -9.453 1 97.38 56 LEU B N 1
ATOM 1357 C CA . LEU B 1 56 ? 7.125 5.664 -9.242 1 97.38 56 LEU B CA 1
ATOM 1358 C C . LEU B 1 56 ? 7.836 5.266 -10.539 1 97.38 56 LEU B C 1
ATOM 1360 O O . LEU B 1 56 ? 9.039 5.008 -10.531 1 97.38 56 LEU B O 1
ATOM 1364 N N . PRO B 1 57 ? 7.195 5.309 -11.625 1 96.12 57 PRO B N 1
ATOM 1365 C CA . PRO B 1 57 ? 7.883 4.965 -12.867 1 96.12 57 PRO B CA 1
ATOM 1366 C C . PRO B 1 57 ? 9.062 5.895 -13.164 1 96.12 57 PRO B C 1
ATOM 1368 O O . PRO B 1 57 ? 10.047 5.469 -13.781 1 96.12 57 PRO B O 1
ATOM 1371 N N . LEU B 1 58 ? 8.953 7.07 -12.711 1 96.31 58 LEU B N 1
ATOM 1372 C CA . LEU B 1 58 ? 10.039 8.023 -12.938 1 96.31 58 LEU B CA 1
ATOM 1373 C C . LEU B 1 58 ? 11 8.047 -11.75 1 96.31 58 LEU B C 1
ATOM 1375 O O . LEU B 1 58 ? 11.93 8.852 -11.719 1 96.31 58 LEU B O 1
ATOM 1379 N N . SER B 1 59 ? 10.781 7.238 -10.781 1 97.5 59 SER B N 1
ATOM 1380 C CA . SER B 1 59 ? 11.609 7.043 -9.602 1 97.5 59 SER B CA 1
ATOM 1381 C C . SER B 1 59 ? 11.734 8.328 -8.797 1 97.5 59 SER B C 1
ATOM 1383 O O . SER B 1 59 ? 12.773 8.594 -8.188 1 97.5 59 SER B O 1
ATOM 1385 N N . GLU B 1 60 ? 10.703 9.117 -8.773 1 97.94 60 GLU B N 1
ATOM 1386 C CA . GLU B 1 60 ? 10.734 10.359 -8.008 1 97.94 60 GLU B CA 1
ATOM 1387 C C . GLU B 1 60 ? 10.852 10.086 -6.512 1 97.94 60 GLU B C 1
ATOM 1389 O O . GLU B 1 60 ? 11.391 10.906 -5.766 1 97.94 60 GLU B O 1
ATOM 1394 N N . HIS B 1 61 ? 10.383 8.969 -6.07 1 97.69 61 HIS B N 1
ATOM 1395 C CA . HIS B 1 61 ? 10.438 8.562 -4.668 1 97.69 61 HIS B CA 1
ATOM 1396 C C . HIS B 1 61 ? 11.875 8.297 -4.23 1 97.69 61 HIS B C 1
ATOM 1398 O O . HIS B 1 61 ? 12.141 8.133 -3.039 1 97.69 61 HIS B O 1
ATOM 1404 N N . ASN B 1 62 ? 12.883 8.289 -5.176 1 97.56 62 ASN B N 1
ATOM 1405 C CA . ASN B 1 62 ? 14.281 8.023 -4.855 1 97.56 62 ASN B CA 1
ATOM 1406 C C . ASN B 1 62 ? 15.125 9.297 -4.918 1 97.56 62 ASN B C 1
ATOM 1408 O O . ASN B 1 62 ? 16.344 9.25 -4.75 1 97.56 62 ASN B O 1
ATOM 1412 N N . GLU B 1 63 ? 14.477 10.359 -5.23 1 97.56 63 GLU B N 1
ATOM 1413 C CA . GLU B 1 63 ? 15.195 11.633 -5.16 1 97.56 63 GLU B CA 1
ATOM 1414 C C . GLU B 1 63 ? 15.656 11.922 -3.734 1 97.56 63 GLU B C 1
ATOM 1416 O O . GLU B 1 63 ? 14.977 11.57 -2.77 1 97.56 63 GLU B O 1
ATOM 1421 N N . PRO B 1 64 ? 16.75 12.672 -3.654 1 97.62 64 PRO B N 1
ATOM 1422 C CA . PRO B 1 64 ? 17.312 12.898 -2.326 1 97.62 64 PRO B CA 1
ATOM 1423 C C . PRO B 1 64 ? 16.328 13.578 -1.374 1 97.62 64 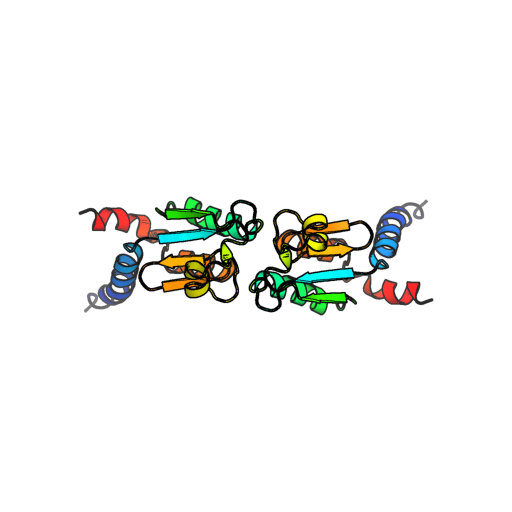PRO B C 1
ATOM 1425 O O . PRO B 1 64 ? 16.266 13.227 -0.195 1 97.62 64 PRO B O 1
ATOM 1428 N N . TRP B 1 65 ? 15.562 14.539 -1.854 1 97.31 65 TRP B N 1
ATOM 1429 C CA . TRP B 1 65 ? 14.648 15.266 -0.975 1 97.31 65 TRP B CA 1
ATOM 1430 C C . TRP B 1 65 ? 13.555 14.336 -0.45 1 97.31 65 TRP B C 1
ATOM 1432 O O . TRP B 1 65 ? 13.164 14.43 0.715 1 97.31 65 TRP B O 1
ATOM 1442 N N . PHE B 1 66 ? 13.078 13.508 -1.257 1 98.25 66 PHE B N 1
ATOM 1443 C CA . PHE B 1 66 ? 12.031 12.594 -0.818 1 98.25 66 PHE B CA 1
ATOM 1444 C C . PHE B 1 66 ? 12.594 11.531 0.111 1 98.25 66 PHE B C 1
ATOM 1446 O O . PHE B 1 66 ? 11.953 11.156 1.096 1 98.25 66 PHE B O 1
ATOM 1453 N N . MET B 1 67 ? 13.812 11.023 -0.258 1 97.12 67 MET B N 1
ATOM 1454 C CA . MET B 1 67 ? 14.438 9.992 0.565 1 97.12 67 MET B CA 1
ATOM 1455 C C . MET B 1 67 ? 14.711 10.508 1.972 1 97.12 67 MET B C 1
ATOM 1457 O O . MET B 1 67 ? 14.773 9.727 2.926 1 97.12 67 MET B O 1
ATOM 1461 N N . ARG B 1 68 ? 14.867 11.82 2.123 1 95.88 68 ARG B N 1
ATOM 1462 C CA . ARG B 1 68 ? 15.016 12.43 3.441 1 95.88 68 ARG B CA 1
ATOM 1463 C C . ARG B 1 68 ? 13.703 12.375 4.219 1 95.88 68 ARG B C 1
ATOM 1465 O O . ARG B 1 68 ? 13.703 12.32 5.449 1 95.88 68 ARG B O 1
ATOM 1472 N N . LEU B 1 69 ? 12.625 12.391 3.482 1 95.81 69 LEU B N 1
ATOM 1473 C CA . LEU B 1 69 ? 11.305 12.297 4.094 1 95.81 69 LEU B CA 1
ATOM 1474 C C . LEU B 1 69 ? 10.992 10.867 4.508 1 95.81 69 LEU B C 1
ATOM 1476 O O . LEU B 1 69 ? 10.555 10.617 5.633 1 95.81 69 LEU B O 1
ATOM 1480 N N . ASN B 1 70 ? 11.188 9.922 3.594 1 96.94 70 ASN B N 1
ATOM 1481 C CA . ASN B 1 70 ? 10.938 8.492 3.805 1 96.94 70 ASN B CA 1
ATOM 1482 C C . ASN B 1 70 ? 11.984 7.637 3.102 1 96.94 70 ASN B C 1
ATOM 1484 O O . ASN B 1 70 ? 11.875 7.375 1.901 1 96.94 70 ASN B O 1
ATOM 1488 N N . SER B 1 71 ? 12.828 7.047 3.822 1 96.44 71 SER B N 1
ATOM 1489 C CA . SER B 1 71 ? 13.969 6.324 3.271 1 96.44 71 SER B CA 1
ATOM 1490 C C . SER B 1 71 ? 13.547 4.973 2.703 1 96.44 71 SER B C 1
ATOM 1492 O O . SER B 1 71 ? 14.305 4.348 1.954 1 96.44 71 SER B O 1
ATOM 1494 N N . SER B 1 72 ? 12.367 4.441 3.104 1 95.25 72 SER B N 1
ATOM 1495 C CA . SER B 1 72 ? 11.875 3.199 2.518 1 95.25 72 SER B CA 1
ATOM 1496 C C . SER B 1 72 ? 11.523 3.385 1.045 1 95.25 72 SER B C 1
ATOM 1498 O O . SER B 1 72 ? 11.406 2.408 0.302 1 95.25 72 SER B O 1
ATOM 1500 N N . GLY B 1 73 ? 11.258 4.672 0.611 1 95.56 73 GLY B N 1
ATOM 1501 C CA . GLY B 1 73 ? 10.914 4.98 -0.768 1 95.56 73 GLY B CA 1
ATOM 1502 C C . GLY B 1 73 ? 9.453 4.73 -1.088 1 95.56 73 GLY B C 1
ATOM 1503 O O . GLY B 1 73 ? 9.055 4.77 -2.254 1 95.56 73 GLY B O 1
ATOM 1504 N N . GLU B 1 74 ? 8.656 4.512 -0.034 1 94.31 74 GLU B N 1
ATOM 1505 C CA . GLU B 1 74 ? 7.25 4.184 -0.247 1 94.31 74 GLU B CA 1
ATOM 1506 C C . GLU B 1 74 ? 6.383 5.438 -0.238 1 94.31 74 GLU B C 1
ATOM 1508 O O . GLU B 1 74 ? 6.754 6.453 0.359 1 94.31 74 GLU B O 1
ATOM 1513 N N . VAL B 1 75 ? 5.332 5.34 -0.958 1 96.44 75 VAL B N 1
ATOM 1514 C CA . VAL B 1 75 ? 4.25 6.316 -0.909 1 96.44 75 VAL B CA 1
ATOM 1515 C C . VAL B 1 75 ? 2.93 5.605 -0.609 1 96.44 75 VAL B C 1
ATOM 1517 O O . VAL B 1 75 ? 2.777 4.414 -0.893 1 96.44 75 VAL B O 1
ATOM 1520 N N . PRO B 1 76 ? 2.039 6.305 0.074 1 97.62 76 PRO B N 1
ATOM 1521 C CA . PRO B 1 76 ? 1.94 7.73 0.4 1 97.62 76 PRO B CA 1
ATOM 1522 C C . PRO B 1 76 ? 2.701 8.102 1.671 1 97.62 76 PRO B C 1
ATOM 1524 O O . PRO B 1 76 ? 2.986 7.23 2.5 1 97.62 76 PRO B O 1
ATOM 1527 N N . VAL B 1 77 ? 3.037 9.375 1.798 1 98.31 77 VAL B N 1
ATOM 1528 C CA . VAL B 1 77 ? 3.602 10.008 2.986 1 98.31 77 VAL B CA 1
ATOM 1529 C C . VAL B 1 77 ? 2.826 11.281 3.314 1 98.31 77 VAL B C 1
ATOM 1531 O O . VAL B 1 77 ? 2.59 12.109 2.436 1 98.31 77 VAL B O 1
ATOM 1534 N N . LEU B 1 78 ? 2.377 11.453 4.598 1 98.44 78 LEU B N 1
ATOM 1535 C CA . LEU B 1 78 ? 1.646 12.625 5.062 1 98.44 78 LEU B CA 1
ATOM 1536 C C . LEU B 1 78 ? 2.504 13.469 6.004 1 98.44 78 LEU B C 1
ATOM 1538 O O . LEU B 1 78 ? 3.141 12.93 6.914 1 98.44 78 LEU B O 1
ATOM 1542 N N . ILE B 1 79 ? 2.551 14.711 5.707 1 98.06 79 ILE B N 1
ATOM 1543 C CA . ILE B 1 79 ? 3.199 15.656 6.609 1 98.06 79 ILE B CA 1
ATOM 1544 C C . ILE B 1 79 ? 2.146 16.547 7.266 1 98.06 79 ILE B C 1
ATOM 1546 O O . ILE B 1 79 ? 1.264 17.078 6.586 1 98.06 79 ILE B O 1
ATOM 1550 N N . HIS B 1 80 ? 2.191 16.625 8.547 1 96.75 80 HIS B N 1
ATOM 1551 C CA . HIS B 1 80 ? 1.353 17.531 9.328 1 96.75 80 HIS B CA 1
ATOM 1552 C C . HIS B 1 80 ? 2.164 18.25 10.406 1 96.75 80 HIS B C 1
ATOM 1554 O O . HIS B 1 80 ? 2.418 17.688 11.469 1 96.75 80 HIS B O 1
ATOM 1560 N N . GLY B 1 81 ? 2.506 19.484 10.047 1 92.5 81 GLY B N 1
ATOM 1561 C CA . GLY B 1 81 ? 3.445 20.141 10.938 1 92.5 81 GLY B CA 1
ATOM 1562 C C . GLY B 1 81 ? 4.773 19.422 11.047 1 92.5 81 GLY B C 1
ATOM 1563 O O . GLY B 1 81 ? 5.453 19.203 10.047 1 92.5 81 GLY B O 1
ATOM 1564 N N . GLU B 1 82 ? 5.133 18.953 12.195 1 93.06 82 GLU B N 1
ATOM 1565 C CA . GLU B 1 82 ? 6.406 18.281 12.406 1 93.06 82 GLU B CA 1
ATOM 1566 C C . GLU B 1 82 ? 6.25 16.766 12.258 1 93.06 82 GLU B C 1
ATOM 1568 O O . GLU B 1 82 ? 7.242 16.031 12.281 1 93.06 82 GLU B O 1
ATOM 1573 N N . ASN B 1 83 ? 4.996 16.375 12.031 1 95.12 83 ASN B N 1
ATOM 1574 C CA . ASN B 1 83 ? 4.738 14.945 11.938 1 95.12 83 ASN B CA 1
ATOM 1575 C C . ASN B 1 83 ? 4.863 14.445 10.508 1 95.12 83 ASN B C 1
ATOM 1577 O O . ASN B 1 83 ? 4.266 15.008 9.586 1 95.12 83 ASN B O 1
ATOM 1581 N N . ILE B 1 84 ? 5.668 13.445 10.352 1 97.25 84 ILE B N 1
ATOM 1582 C CA . ILE B 1 84 ? 5.781 12.727 9.094 1 97.25 84 ILE B CA 1
ATOM 1583 C C . ILE B 1 84 ? 5.254 11.305 9.266 1 97.25 84 ILE B C 1
ATOM 1585 O O . ILE B 1 84 ? 5.805 10.516 10.047 1 97.25 84 ILE B O 1
ATOM 1589 N 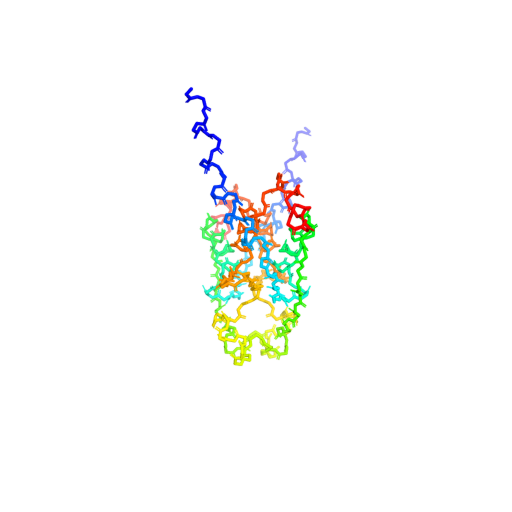N . ILE B 1 85 ? 4.172 11 8.602 1 97 85 ILE B N 1
ATOM 1590 C CA . ILE B 1 85 ? 3.518 9.703 8.758 1 97 85 ILE B CA 1
ATOM 1591 C C . ILE B 1 85 ? 3.562 8.945 7.43 1 97 85 ILE B C 1
ATOM 1593 O O . ILE B 1 85 ? 3.152 9.469 6.395 1 97 85 ILE B O 1
ATOM 1597 N N . CYS B 1 86 ? 4.098 7.707 7.504 1 95.75 86 CYS B N 1
ATOM 1598 C CA . CYS B 1 86 ? 4.172 6.848 6.328 1 95.75 86 CYS B CA 1
ATOM 1599 C C . CYS B 1 86 ? 3.201 5.68 6.445 1 95.75 86 CYS B C 1
ATOM 1601 O O . CYS B 1 86 ? 2.633 5.441 7.516 1 95.75 86 CYS B O 1
ATOM 1603 N N . GLU B 1 87 ? 2.938 4.973 5.441 1 92.44 87 GLU B N 1
ATOM 1604 C CA . GLU B 1 87 ? 2.047 3.818 5.379 1 92.44 87 GLU B CA 1
ATOM 1605 C C . GLU B 1 87 ? 0.583 4.25 5.418 1 92.44 87 GLU B C 1
ATOM 1607 O O . GLU B 1 87 ? 0.162 4.953 6.336 1 92.44 87 GLU B O 1
ATOM 1612 N N . ALA B 1 88 ? -0.114 3.791 4.469 1 94.56 88 ALA B N 1
ATOM 1613 C CA . ALA B 1 88 ? -1.499 4.211 4.27 1 94.56 88 ALA B CA 1
ATOM 1614 C C . ALA B 1 88 ? -2.33 3.982 5.527 1 94.56 88 ALA B C 1
ATOM 1616 O O . ALA B 1 88 ? -3.08 4.863 5.953 1 94.56 88 ALA B O 1
ATOM 1617 N N . THR B 1 89 ? -2.219 2.84 6.188 1 92.5 89 THR B N 1
ATOM 1618 C CA . THR B 1 89 ? -3.01 2.516 7.371 1 92.5 89 THR B CA 1
ATOM 1619 C C . THR B 1 89 ? -2.686 3.473 8.516 1 92.5 89 THR B C 1
ATOM 1621 O O . THR B 1 89 ? -3.586 3.936 9.219 1 92.5 89 THR B O 1
ATOM 1624 N N . GLN B 1 90 ? -1.431 3.775 8.711 1 94.81 90 GLN B N 1
ATOM 1625 C CA . GLN B 1 90 ? -1.021 4.699 9.758 1 94.81 90 GLN B CA 1
ATOM 1626 C C . GLN B 1 90 ? -1.514 6.113 9.469 1 94.81 90 GLN B C 1
ATOM 1628 O O . GLN B 1 90 ? -1.926 6.836 10.383 1 94.81 90 GLN B O 1
ATOM 1633 N N . ILE B 1 91 ? -1.426 6.504 8.211 1 97.5 91 ILE B N 1
ATOM 1634 C CA . ILE B 1 91 ? -1.915 7.82 7.812 1 97.5 91 ILE B CA 1
ATOM 1635 C C . ILE B 1 91 ? -3.406 7.93 8.117 1 97.5 91 ILE B C 1
ATOM 1637 O O . ILE B 1 91 ? -3.855 8.914 8.711 1 97.5 91 ILE B O 1
ATOM 1641 N N . ILE B 1 92 ? -4.137 6.984 7.777 1 97 92 ILE B N 1
ATOM 1642 C CA . ILE B 1 92 ? -5.582 6.988 7.969 1 97 92 ILE B CA 1
ATOM 1643 C C . ILE B 1 92 ? -5.906 7.02 9.461 1 97 92 ILE B C 1
ATOM 1645 O O . ILE B 1 92 ? -6.746 7.805 9.906 1 97 92 ILE B O 1
ATOM 1649 N N . ASP B 1 93 ? -5.246 6.176 10.234 1 95.81 93 ASP B N 1
ATOM 1650 C CA . ASP B 1 93 ? -5.441 6.18 11.68 1 95.81 93 ASP B CA 1
ATOM 1651 C C . ASP B 1 93 ? -5.133 7.555 12.266 1 95.81 93 ASP B C 1
ATOM 1653 O O . ASP B 1 93 ? -5.879 8.055 13.117 1 95.81 93 ASP B O 1
ATOM 1657 N N . TYR B 1 94 ? -4.074 8.133 11.852 1 96.44 94 TYR B N 1
ATOM 1658 C CA . TYR B 1 94 ? -3.662 9.445 12.32 1 96.44 94 TYR B CA 1
ATOM 1659 C C . TYR B 1 94 ? -4.738 10.492 12.031 1 96.44 94 TYR B C 1
ATOM 1661 O O . TYR B 1 94 ? -5.086 11.289 12.898 1 96.44 94 TYR B O 1
ATOM 1669 N N . LEU B 1 95 ? -5.289 10.492 10.781 1 95.5 95 LEU B N 1
ATOM 1670 C CA . LEU B 1 95 ? -6.32 11.438 10.383 1 95.5 95 LEU B CA 1
ATOM 1671 C C . LEU B 1 95 ? -7.586 11.25 11.211 1 95.5 95 LEU B C 1
ATOM 1673 O O . LEU B 1 95 ? -8.211 12.227 11.617 1 95.5 95 LEU B O 1
ATOM 1677 N N . GLU B 1 96 ? -7.891 10.055 11.453 1 93.88 96 GLU B N 1
ATOM 1678 C CA . GLU B 1 96 ? -9.086 9.75 12.227 1 93.88 96 GLU B CA 1
ATOM 1679 C C . GLU B 1 96 ? -8.945 10.203 13.672 1 93.88 96 GLU B C 1
ATOM 1681 O O . GLU B 1 96 ? -9.898 10.695 14.281 1 93.88 96 GLU B O 1
ATOM 1686 N N . GLU B 1 97 ? -7.809 10.008 14.164 1 92.06 97 GLU B N 1
ATOM 1687 C CA . GLU B 1 97 ? -7.551 10.359 15.555 1 92.06 97 GLU B CA 1
ATOM 1688 C C . GLU B 1 97 ? -7.398 11.867 15.727 1 92.06 97 GLU B C 1
ATOM 1690 O O . GLU B 1 97 ? -7.816 12.422 16.75 1 92.06 97 GLU B O 1
ATOM 1695 N N . THR B 1 98 ? -6.816 12.461 14.812 1 91.31 98 THR B N 1
ATOM 1696 C CA . THR B 1 98 ? -6.48 13.875 14.906 1 91.31 98 THR B CA 1
ATOM 1697 C C . THR B 1 98 ? -7.684 14.742 14.555 1 91.31 98 THR B C 1
ATOM 1699 O O . THR B 1 98 ? -7.898 15.797 15.164 1 91.31 98 THR B O 1
ATOM 1702 N N . PHE B 1 99 ? -8.43 14.281 13.531 1 89.38 99 PHE B N 1
ATOM 1703 C CA . PHE B 1 99 ? -9.555 15.07 13.047 1 89.38 99 PHE B CA 1
ATOM 1704 C C . PHE B 1 99 ? -10.883 14.367 13.336 1 89.38 99 PHE B C 1
ATOM 1706 O O . PHE B 1 99 ? -11.422 13.672 12.477 1 89.38 99 PHE B O 1
ATOM 1713 N N . VAL B 1 100 ? -11.352 14.383 14.547 1 77.56 100 VAL B N 1
ATOM 1714 C CA . VAL B 1 100 ? -12.578 13.727 14.984 1 77.56 100 VAL B CA 1
ATOM 1715 C C . VAL B 1 100 ? -13.789 14.539 14.547 1 77.56 100 VAL B C 1
ATOM 1717 O O . VAL B 1 100 ? -13.727 15.766 14.469 1 77.56 100 VAL B O 1
ATOM 1720 N N . ASP B 1 101 ? -14.539 14.055 13.57 1 63.09 101 ASP B N 1
ATOM 1721 C CA . ASP B 1 101 ? -15.734 14.688 13.031 1 63.09 101 ASP B CA 1
ATOM 1722 C C . ASP B 1 101 ? -16.328 15.68 14.031 1 63.09 101 ASP B C 1
ATOM 1724 O O . ASP B 1 101 ? -17 16.641 13.641 1 63.09 101 ASP B O 1
ATOM 1728 N N . GLY B 1 102 ? -16.375 15.32 15.219 1 51.28 102 GLY B N 1
ATOM 1729 C CA . GLY B 1 102 ? -17.141 16.266 16 1 51.28 102 GLY B CA 1
ATOM 1730 C C . GLY B 1 102 ? -16.594 17.688 15.945 1 51.28 102 GLY B C 1
ATOM 1731 O O . GLY B 1 102 ? -17.203 18.609 16.469 1 51.28 102 GLY B O 1
ATOM 1732 N N . ASN B 1 103 ? -15.32 17.844 15.648 1 45.81 103 ASN B N 1
ATOM 1733 C CA . ASN B 1 103 ? -14.773 19.203 15.75 1 45.81 103 ASN B CA 1
ATOM 1734 C C . ASN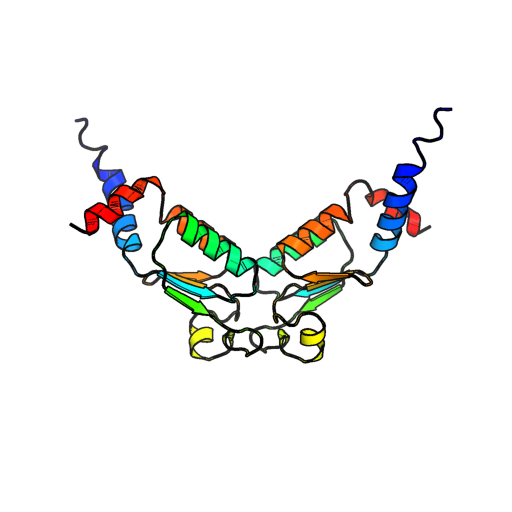 B 1 103 ? -14.961 19.969 14.445 1 45.81 103 ASN B C 1
ATOM 1736 O O . ASN B 1 103 ? -14.133 20.812 14.094 1 45.81 103 ASN B O 1
ATOM 1740 N N . GLU B 1 104 ? -15.586 19.531 13.445 1 45.78 104 GLU B N 1
ATOM 1741 C CA . GLU B 1 104 ? -15.969 20.453 12.383 1 45.78 104 GLU B CA 1
ATOM 1742 C C . GLU B 1 104 ? -16.281 21.844 12.938 1 45.78 104 GLU B C 1
ATOM 1744 O O . GLU B 1 104 ? -16.234 22.844 12.203 1 45.78 104 GLU B O 1
ATOM 1749 N N . ASN B 1 105 ? -16.906 21.906 13.977 1 42.53 105 ASN B N 1
ATOM 1750 C CA . ASN B 1 105 ? -17.219 23.219 14.531 1 42.53 105 ASN B CA 1
ATOM 1751 C C . ASN B 1 105 ? -15.953 24.031 14.789 1 42.53 105 ASN B C 1
ATOM 1753 O O . ASN B 1 105 ? -16.016 25.234 15.047 1 42.53 105 ASN B O 1
ATOM 1757 N N . PHE B 1 106 ? -14.859 23.422 14.914 1 42.53 106 PHE B N 1
ATOM 1758 C CA . PHE B 1 106 ? -13.695 24.172 15.352 1 42.53 106 PHE B CA 1
ATOM 1759 C C . PHE B 1 106 ? -13 24.844 14.172 1 42.53 106 PHE B C 1
ATOM 1761 O O . P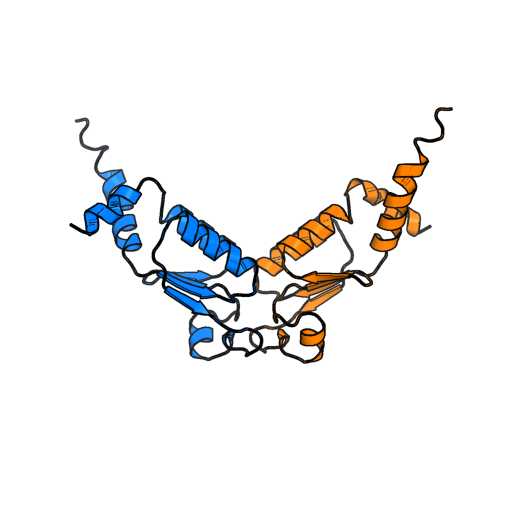HE B 1 106 ? -12.242 25.797 14.352 1 42.53 106 PHE B O 1
ATOM 1768 N N . LEU B 1 107 ? -13.031 24.234 12.984 1 42.22 107 LEU B N 1
ATOM 1769 C CA . LEU B 1 107 ? -12.477 25.062 11.914 1 42.22 107 LEU B CA 1
ATOM 1770 C C . LEU B 1 107 ? -13.102 26.453 11.922 1 42.22 107 LEU B C 1
ATOM 1772 O O . LEU B 1 107 ? -12.438 27.438 11.57 1 42.22 107 LEU B O 1
ATOM 1776 N N . SER B 1 108 ? -14.375 26.469 12.203 1 42 108 SER B N 1
ATOM 1777 C CA . SER B 1 108 ? -15.023 27.766 12.273 1 42 108 SER B CA 1
ATOM 1778 C C . SER B 1 108 ? -14.422 28.625 13.375 1 42 108 SER B C 1
ATOM 1780 O O . SER B 1 108 ? -14.359 29.859 13.25 1 42 108 SER B O 1
ATOM 1782 N N . LEU B 1 109 ? -14.062 28.016 14.484 1 38.56 109 LEU B N 1
ATOM 1783 C CA . LEU B 1 109 ? -13.688 28.906 15.586 1 38.56 109 LEU B CA 1
ATOM 1784 C C . LEU B 1 109 ? -12.281 29.453 15.383 1 38.56 109 LEU B C 1
ATOM 1786 O O . LEU B 1 109 ? -11.93 30.484 15.969 1 38.56 109 LEU B O 1
ATOM 1790 N N . CYS B 1 110 ? -11.406 28.672 14.719 1 39.34 110 CYS B N 1
ATOM 1791 C CA . CYS B 1 110 ? -10.102 29.312 14.57 1 39.34 110 CYS B CA 1
ATOM 1792 C C . CYS B 1 110 ? -10.156 30.406 13.516 1 39.34 110 CYS B C 1
ATOM 1794 O O . CYS B 1 110 ? -9.195 31.156 13.352 1 39.34 110 CYS B O 1
ATOM 1796 N N . ASP B 1 111 ? -11.148 30.297 12.641 1 37.59 111 ASP B N 1
ATOM 1797 C CA . ASP B 1 111 ? -11.281 31.438 11.75 1 37.59 111 ASP B CA 1
ATOM 1798 C C . ASP B 1 111 ? -11.766 32.688 12.508 1 37.59 111 ASP B C 1
ATOM 1800 O O . ASP B 1 111 ? -11.914 33.75 11.922 1 37.59 111 ASP B O 1
ATOM 1804 N N . PHE B 1 112 ? -12.031 32.531 13.812 1 31.92 112 PHE B N 1
ATOM 1805 C CA . PHE B 1 112 ? -12.352 33.844 14.375 1 31.92 112 PHE B CA 1
ATOM 1806 C C . PHE B 1 112 ? -11.086 34.656 14.617 1 31.92 112 PHE B C 1
ATOM 1808 O O . PHE B 1 112 ? -10.055 34.094 15.008 1 31.92 112 PHE B O 1
#

Radius of gyration: 23.07 Å; Cα contacts (8 Å, |Δi|>4): 292; chains: 2; bounding box: 50×72×60 Å

Sequence (224 aa):
RVLYRGWQRSGAVLLAECKAQAKLILYHWTHSFCSQKVRLVIAEKALKCEEHDISLPLSEHNEPWFMRLNSSGEVPVLIHGENIICEATQIIDYLEETFVDGNENFLSLCDFRVLYRGWQRSGAVLLAECKAQAKLILYHWTHSFCSQKVRLVIAEKALKCEEHDISLPLSEHNEPWFMRLNSSGEVPVLIHGENIICEATQIIDYLEETFVDGNENFLSLCDF

Nearest PDB structures (foldseek):
  4gsn-assembly2_D  TM=9.501E-01  e=8.920E-07  Anopheles gambiae
  3zmk-assembly2_D  TM=9.438E-01  e=1.315E-06  Anopheles funestus
  4hi7-assembly1_B  TM=9.845E-01  e=2.676E-06  Drosophila mojavensis
  5zfg-assembly1_B  TM=9.420E-01  e=4.488E-06  Bombyx mori
  5zfg-assembly1_A  TM=9.391E-01  e=5.812E-06  Bombyx mori

Organism: NCBI:txid1825980

Solvent-accessible surface area (backbone atoms only — not comparable to full-atom values): 12576 Å² total; per-residue (Å²): 134,80,70,66,73,64,54,67,64,42,54,59,48,47,50,36,48,55,58,63,65,36,62,35,37,35,39,24,30,90,87,37,66,61,27,47,56,42,52,48,54,40,56,74,67,65,56,78,63,48,76,42,79,37,46,47,64,76,45,45,38,56,34,70,74,43,31,73,75,35,68,71,31,68,69,26,34,38,34,45,69,90,44,75,38,56,47,46,69,54,39,47,51,49,48,54,70,56,57,48,74,83,54,60,66,45,65,59,57,68,70,100,135,81,70,68,74,65,55,66,65,42,55,60,49,48,50,38,50,54,57,65,65,36,61,35,38,36,38,22,30,88,86,37,64,63,27,47,55,42,51,49,53,39,57,74,67,66,56,79,62,47,75,42,80,39,46,48,66,75,44,47,36,57,35,70,74,43,31,73,74,36,68,72,31,66,67,26,34,38,35,47,70,91,42,76,36,57,47,45,70,54,39,46,51,48,49,52,68,55,57,45,73,83,48,64,66,44,65,59,56,68,70,99

Foldseek 3Di:
DVPPVPCVVVVVVVVLLVLLPFAKEKEFAPPDVLRVLLVVLCVVLVHDHHYDHQDVVVLSLVDPVNCVLPVVSDDIWMDGPPDIDHGSVRSSVCCCVSRPVVVPVVVVVVVD/DVPPVPCVVVVVVVVLLVLLPFAKEKEFAPPDVLRVLLVVLCVVLVRDYHYDHQDVVVLSLVDPVNCVLPVVSDDIWMDGPPDIDHGSVRSSVCCCVSRPVVVPVVVVVVVD